Protein AF-A0A7J5SD27-F1 (afdb_monomer_lite)

Organism: Bifidobacterium longum (NCBI:txid216816)

Radius of gyration: 31.17 Å; chains: 1; bounding box: 107×39×50 Å

Sequence (191 aa):
LYMTLEAPNHATVTVTVPAEADEKGLRRAMADGLLDFDPDEEFDECWSREFAARNGFTPSGFLSGLQEDKAYFGLRSEALLHPGQSNAGQGNETIAEIRWTEEDLRHWLKDHDWPDNNENMDAMRDMISARELRDRSIEEGWEIIDAMVDDGRLARKDEGEKAETSETYDPANPADPLSIADTSASAAATR

Secondary structure (DSSP, 8-state):
-EEEEE-TT--EEEEE--TT--HHHHHHHHHHHHHH--HHHHHHHH--HHHHHHHT--HHHHHHHHHHHHHHHHHHHHHHH-TTTSTT-SS----------HHHHHHHHHHTT----HHHHHHHHHHS-HHHHHHHHHHHHHHHHHHH--GGGSPPP-------------TT-TT-TT-------------

Foldseek 3Di:
DWDWDAFPLGDIWIFDADLPDDLLSVLQSLLVRLQPQDLVVCLVVPDDPVNCVVVVDDSVRSSVSSVVSNVVSNVSSVCSNCVPPDPQNPDPRCPDFDADDLVNVLVLCVVVQADSDPQQSVLLVVQDDRVVCRVCVSPCNSVSSVVRDDPVSGDHPPPPDPPPPPPPDDPPDPPPPPPDDDDDDDDDDDD

pLDDT: mean 74.22, std 16.55, range [37.78, 94.62]

Structure (mmCIF, N/CA/C/O backbone):
data_AF-A0A7J5SD27-F1
#
_entry.id   AF-A0A7J5SD27-F1
#
loop_
_atom_site.group_PDB
_atom_site.id
_atom_site.type_symbol
_atom_site.label_atom_id
_atom_site.label_alt_id
_atom_site.label_comp_id
_atom_site.label_asym_id
_atom_site.label_entity_id
_atom_site.lab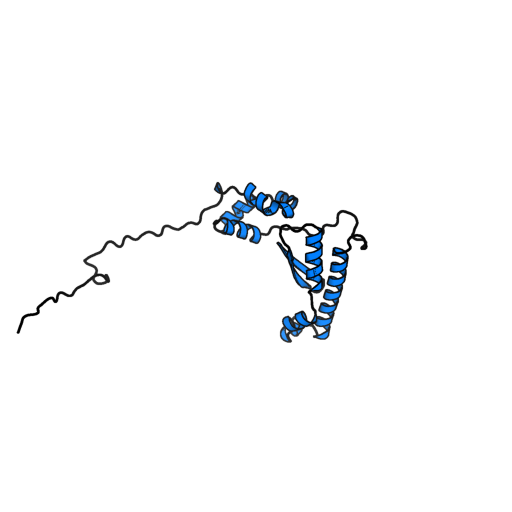el_seq_id
_atom_site.pdbx_PDB_ins_code
_atom_site.Cartn_x
_atom_site.Cartn_y
_atom_site.Cartn_z
_atom_site.occupancy
_atom_site.B_iso_or_equiv
_atom_site.auth_seq_id
_atom_site.auth_comp_id
_atom_site.auth_asym_id
_atom_site.auth_atom_id
_atom_site.pdbx_PDB_model_num
ATOM 1 N N . LEU A 1 1 ? 4.532 -6.437 -9.220 1.00 71.00 1 LEU A N 1
ATOM 2 C CA . LEU A 1 1 ? 3.898 -5.109 -9.062 1.00 71.00 1 LEU A CA 1
ATOM 3 C C . LEU A 1 1 ? 3.551 -4.909 -7.595 1.00 71.00 1 LEU A C 1
ATOM 5 O O . LEU A 1 1 ? 2.946 -5.801 -7.010 1.00 71.00 1 LEU A O 1
ATOM 9 N N . TYR A 1 2 ? 3.944 -3.780 -7.009 1.00 76.00 2 TYR A N 1
ATOM 10 C CA . TYR A 1 2 ? 3.486 -3.372 -5.679 1.00 76.00 2 TYR A CA 1
ATOM 11 C C . TYR A 1 2 ? 2.398 -2.316 -5.842 1.00 76.00 2 TYR A C 1
ATOM 13 O O . TYR A 1 2 ? 2.528 -1.423 -6.677 1.00 76.00 2 TYR A O 1
ATOM 21 N N . MET A 1 3 ? 1.319 -2.432 -5.076 1.00 79.25 3 MET A N 1
ATOM 22 C CA . MET A 1 3 ? 0.245 -1.443 -5.058 1.00 79.25 3 MET A CA 1
ATOM 23 C C . MET A 1 3 ? -0.195 -1.159 -3.630 1.00 79.25 3 MET A C 1
ATOM 25 O O . MET A 1 3 ? -0.194 -2.054 -2.786 1.00 79.25 3 MET A O 1
ATOM 29 N N . THR A 1 4 ? -0.619 0.075 -3.388 1.00 85.50 4 THR A N 1
ATOM 30 C CA . THR A 1 4 ? -1.215 0.493 -2.120 1.00 85.50 4 THR A CA 1
ATOM 31 C C . THR A 1 4 ? -2.671 0.861 -2.365 1.00 85.50 4 THR A C 1
ATOM 33 O O . THR A 1 4 ? -2.979 1.634 -3.272 1.00 85.50 4 THR A O 1
ATOM 36 N N . LEU A 1 5 ? -3.567 0.279 -1.575 1.00 85.12 5 LEU A N 1
ATOM 37 C CA . LEU A 1 5 ? -5.005 0.519 -1.611 1.00 85.12 5 LEU A CA 1
ATOM 38 C C . LEU A 1 5 ? -5.388 1.313 -0.364 1.00 85.12 5 LEU A C 1
ATOM 40 O O . LEU A 1 5 ? -5.090 0.881 0.744 1.00 85.12 5 LEU A O 1
ATOM 44 N N . GLU A 1 6 ? -6.037 2.461 -0.541 1.00 89.12 6 GLU A N 1
ATOM 45 C CA . GLU A 1 6 ? -6.381 3.382 0.550 1.00 89.12 6 GLU A CA 1
ATOM 46 C C . GLU A 1 6 ? -7.902 3.447 0.769 1.00 89.12 6 GLU A C 1
ATOM 48 O O . GLU A 1 6 ? -8.688 3.503 -0.187 1.00 89.12 6 GLU A O 1
ATOM 53 N N . ALA A 1 7 ? -8.320 3.430 2.036 1.00 89.75 7 ALA A N 1
ATOM 54 C CA . ALA A 1 7 ? -9.699 3.615 2.475 1.00 89.75 7 ALA A CA 1
ATOM 55 C C . ALA A 1 7 ? -10.020 5.088 2.808 1.00 89.75 7 ALA A C 1
ATOM 57 O O . ALA A 1 7 ? -9.117 5.907 2.968 1.00 89.75 7 ALA A O 1
ATOM 58 N N . PRO A 1 8 ? -11.310 5.456 2.943 1.00 87.62 8 PRO A N 1
ATOM 59 C CA . PRO A 1 8 ? -11.715 6.830 3.242 1.00 87.62 8 PRO A CA 1
ATOM 60 C C . PRO A 1 8 ? -11.149 7.418 4.540 1.00 87.62 8 PRO A C 1
ATOM 62 O O . PRO A 1 8 ? -10.957 8.632 4.584 1.00 87.62 8 PRO A O 1
ATOM 65 N N . ASN A 1 9 ? -10.877 6.605 5.571 1.00 87.88 9 ASN A N 1
ATOM 66 C CA . ASN A 1 9 ? -10.228 7.078 6.799 1.00 87.88 9 ASN A CA 1
ATOM 67 C C . ASN A 1 9 ? -8.700 6.879 6.790 1.00 87.88 9 ASN A C 1
ATOM 69 O O . ASN A 1 9 ? -8.066 6.926 7.844 1.00 87.88 9 ASN A O 1
ATOM 73 N N . HIS A 1 10 ? -8.106 6.749 5.598 1.00 88.19 10 HIS A N 1
ATOM 74 C CA . HIS A 1 10 ? -6.665 6.668 5.347 1.00 88.19 10 HIS A CA 1
ATOM 75 C C . HIS A 1 10 ? -5.977 5.387 5.833 1.00 88.19 10 HIS A C 1
ATOM 77 O O . HIS A 1 10 ? -4.747 5.334 5.842 1.00 88.19 10 HIS A O 1
ATOM 83 N N . ALA A 1 11 ? -6.726 4.336 6.184 1.00 88.94 11 ALA A N 1
ATOM 84 C CA . ALA A 1 11 ? -6.127 3.014 6.288 1.00 88.94 11 ALA A CA 1
ATOM 85 C C . ALA A 1 11 ? -5.596 2.570 4.920 1.00 88.94 11 ALA A C 1
ATOM 87 O O . ALA A 1 11 ? -6.273 2.714 3.895 1.00 88.94 11 ALA A O 1
ATOM 88 N N . THR A 1 12 ? -4.386 2.020 4.903 1.00 89.94 12 THR A N 1
ATOM 89 C CA . THR A 1 12 ? -3.720 1.573 3.680 1.00 89.94 12 THR A CA 1
ATOM 90 C C . THR A 1 12 ? -3.388 0.095 3.756 1.00 89.94 12 THR A C 1
ATOM 92 O O . THR A 1 12 ? -2.820 -0.348 4.745 1.00 89.94 12 THR A O 1
ATOM 95 N N . VAL A 1 13 ? -3.640 -0.642 2.678 1.00 89.38 13 VAL A N 1
ATOM 96 C CA . VAL A 1 13 ? -3.190 -2.027 2.511 1.00 89.38 13 VAL A CA 1
ATOM 97 C C . VAL A 1 13 ? -2.204 -2.096 1.358 1.00 89.38 13 VAL A C 1
ATOM 99 O O . VAL A 1 13 ? -2.445 -1.528 0.291 1.00 89.38 13 VAL A O 1
ATOM 102 N N . THR A 1 14 ? -1.103 -2.818 1.548 1.00 88.62 14 THR A N 1
ATOM 103 C CA . THR A 1 14 ? -0.135 -3.073 0.477 1.00 88.62 14 THR A CA 1
ATOM 104 C C . THR A 1 14 ? -0.368 -4.453 -0.118 1.00 88.62 14 THR A C 1
ATOM 106 O O . THR A 1 14 ? -0.414 -5.447 0.598 1.00 88.62 14 THR A O 1
ATOM 109 N N . VAL A 1 15 ? -0.485 -4.526 -1.441 1.00 87.56 15 VAL A N 1
ATOM 110 C CA . VAL A 1 15 ? -0.700 -5.774 -2.175 1.00 87.56 15 VAL A CA 1
ATOM 111 C C . VAL A 1 15 ? 0.444 -5.992 -3.153 1.00 87.56 15 VAL A C 1
ATOM 113 O O . VAL A 1 15 ? 0.849 -5.088 -3.887 1.00 87.56 15 VAL A O 1
ATOM 116 N N . THR A 1 16 ? 0.957 -7.220 -3.178 1.00 84.31 16 THR A N 1
ATOM 117 C CA . THR A 1 16 ? 1.944 -7.656 -4.168 1.00 84.31 16 THR A CA 1
ATOM 118 C C . THR A 1 16 ? 1.250 -8.503 -5.221 1.00 84.31 16 THR A C 1
ATOM 120 O O . THR A 1 16 ? 0.639 -9.521 -4.902 1.00 84.31 16 THR A O 1
ATOM 123 N N . VAL A 1 17 ? 1.355 -8.095 -6.483 1.00 80.94 17 VAL A N 1
ATOM 124 C CA . VAL A 1 17 ? 0.752 -8.798 -7.620 1.00 80.94 17 VAL A CA 1
ATOM 125 C C . VAL A 1 17 ? 1.853 -9.294 -8.560 1.00 80.94 17 VAL A C 1
ATOM 127 O O . VAL A 1 17 ? 2.741 -8.504 -8.907 1.00 80.94 17 VAL A O 1
ATOM 130 N N . PRO A 1 18 ? 1.830 -10.574 -8.980 1.00 74.31 18 PRO A N 1
ATOM 131 C CA . PRO A 1 18 ? 2.733 -11.084 -10.012 1.00 74.31 18 PRO A CA 1
ATOM 132 C C . PRO A 1 18 ? 2.627 -10.256 -11.298 1.00 74.31 18 PRO A C 1
ATOM 134 O O . PRO A 1 18 ? 1.541 -9.794 -11.645 1.00 74.31 18 PRO A O 1
ATOM 137 N N . ALA A 1 19 ? 3.743 -10.043 -11.996 1.00 71.25 19 ALA A N 1
ATOM 138 C CA . ALA A 1 19 ? 3.753 -9.217 -13.208 1.00 71.25 19 ALA A CA 1
ATOM 139 C C . ALA A 1 19 ? 2.960 -9.871 -14.353 1.00 71.25 19 ALA A C 1
ATOM 141 O O . ALA A 1 19 ? 2.336 -9.188 -15.152 1.00 71.25 19 ALA A O 1
ATOM 142 N N . GLU A 1 20 ? 2.932 -11.199 -14.375 1.00 73.62 20 GLU A N 1
ATOM 143 C CA . GLU A 1 20 ? 2.249 -12.046 -15.347 1.00 73.62 20 GLU A CA 1
ATOM 144 C C . GLU A 1 20 ? 0.769 -12.320 -15.013 1.00 73.62 20 GLU A C 1
ATOM 146 O O . GLU A 1 20 ? 0.138 -13.177 -15.637 1.00 73.62 20 GLU A O 1
ATOM 151 N N . ALA A 1 21 ? 0.213 -11.656 -13.995 1.00 75.19 21 ALA A N 1
ATOM 152 C CA . ALA A 1 21 ? -1.168 -11.873 -13.583 1.00 75.19 21 ALA A CA 1
ATOM 153 C C . ALA A 1 21 ? -2.159 -11.366 -14.645 1.00 75.19 21 ALA A C 1
ATOM 155 O O . ALA A 1 21 ? -2.091 -10.221 -15.088 1.00 75.19 21 ALA A O 1
ATOM 156 N N . ASP A 1 22 ? -3.135 -12.206 -14.999 1.00 79.69 22 ASP A N 1
ATOM 157 C CA . ASP A 1 22 ? -4.279 -11.791 -15.812 1.00 79.69 22 ASP A CA 1
ATOM 158 C C . ASP A 1 22 ? -5.263 -10.922 -15.000 1.00 79.69 22 ASP A C 1
ATOM 160 O O . ASP A 1 22 ? -5.144 -10.780 -13.780 1.00 79.69 22 ASP A O 1
ATOM 164 N N . GLU A 1 23 ? -6.276 -10.343 -15.655 1.00 80.44 23 GLU A N 1
ATOM 165 C CA . GLU A 1 23 ? -7.280 -9.488 -14.992 1.00 80.44 23 GLU A CA 1
ATOM 166 C C . GLU A 1 23 ? -7.919 -10.178 -13.773 1.00 80.44 23 GLU A C 1
ATOM 168 O O . GLU A 1 23 ? -8.167 -9.560 -12.735 1.00 80.44 23 GLU A O 1
ATOM 173 N N . LYS A 1 24 ? -8.175 -11.485 -13.882 1.00 81.50 24 LYS A N 1
ATOM 174 C CA . LYS A 1 24 ? -8.774 -12.273 -12.807 1.00 81.50 24 LYS A CA 1
ATOM 175 C C . LYS A 1 24 ? -7.808 -12.437 -11.633 1.00 81.50 24 LYS A C 1
ATOM 177 O O . LYS A 1 24 ? -8.239 -12.331 -10.484 1.00 81.50 24 LYS A O 1
ATOM 182 N N . GLY A 1 25 ? -6.533 -12.696 -11.908 1.00 84.06 25 GLY A N 1
ATOM 183 C CA . GLY A 1 25 ? -5.458 -12.767 -10.926 1.00 84.06 25 GLY A CA 1
ATOM 184 C C . GLY A 1 25 ? -5.244 -11.433 -10.219 1.00 84.06 25 GLY A C 1
ATOM 185 O O . GLY A 1 25 ? -5.172 -11.410 -8.993 1.00 84.06 25 GLY A O 1
ATOM 186 N N . LEU A 1 26 ? -5.253 -10.326 -10.967 1.00 85.00 26 LEU A N 1
ATOM 187 C CA . LEU A 1 26 ? -5.159 -8.967 -10.433 1.00 85.00 26 LEU A CA 1
ATOM 188 C C . LEU A 1 26 ? -6.315 -8.660 -9.471 1.00 85.00 26 LEU A C 1
ATOM 190 O O . LEU A 1 26 ? -6.081 -8.316 -8.313 1.00 85.00 26 LEU A O 1
ATOM 194 N N . ARG A 1 27 ? -7.565 -8.853 -9.919 1.00 86.56 27 ARG A N 1
ATOM 195 C CA . ARG A 1 27 ? -8.763 -8.649 -9.085 1.00 86.56 27 ARG A CA 1
ATOM 196 C C . ARG A 1 27 ? -8.722 -9.494 -7.819 1.00 86.56 27 ARG A C 1
ATOM 198 O O . ARG A 1 27 ? -9.092 -9.011 -6.755 1.00 86.56 27 ARG A O 1
ATOM 205 N N . ARG A 1 28 ? -8.282 -10.750 -7.933 1.00 89.12 28 ARG A N 1
ATOM 206 C CA . ARG A 1 28 ? -8.184 -11.662 -6.794 1.00 89.12 28 ARG A CA 1
ATOM 207 C C . ARG A 1 28 ? -7.115 -11.221 -5.801 1.00 89.12 28 ARG A C 1
ATOM 209 O O . ARG A 1 28 ? -7.413 -11.166 -4.621 1.00 89.12 28 ARG A O 1
ATOM 216 N N . ALA A 1 29 ? -5.917 -10.875 -6.263 1.00 89.38 29 ALA A N 1
ATOM 217 C CA . ALA A 1 29 ? -4.846 -10.420 -5.382 1.00 89.38 29 ALA A CA 1
ATOM 218 C C . ALA A 1 29 ? -5.240 -9.138 -4.632 1.00 89.38 29 ALA A C 1
ATOM 220 O O . ALA A 1 29 ? -5.029 -9.041 -3.427 1.00 89.38 29 ALA A O 1
ATOM 221 N N . MET A 1 30 ? -5.886 -8.190 -5.322 1.00 89.19 30 MET A N 1
ATOM 222 C CA . MET A 1 30 ? -6.457 -6.997 -4.690 1.00 89.19 30 MET A CA 1
ATOM 223 C C . MET A 1 30 ? -7.522 -7.366 -3.651 1.00 89.19 30 MET A C 1
ATOM 225 O O . MET A 1 30 ? -7.465 -6.888 -2.526 1.00 89.19 30 MET A O 1
ATOM 229 N N . ALA A 1 31 ? -8.476 -8.228 -4.011 1.00 91.62 31 ALA A N 1
ATOM 230 C CA . ALA A 1 31 ? -9.554 -8.655 -3.122 1.00 91.62 31 ALA A CA 1
ATOM 231 C C . ALA A 1 31 ? -9.038 -9.373 -1.866 1.00 91.62 31 ALA A C 1
ATOM 233 O O . ALA A 1 31 ? -9.531 -9.098 -0.773 1.00 91.62 31 ALA A O 1
ATOM 234 N N . ASP A 1 32 ? -8.053 -10.257 -2.028 1.00 92.06 32 ASP A N 1
ATOM 235 C CA . ASP A 1 32 ? -7.424 -10.996 -0.936 1.00 92.06 32 ASP A CA 1
ATOM 236 C C . ASP A 1 32 ? -6.663 -10.030 -0.014 1.00 92.06 32 ASP A C 1
ATOM 238 O O . ASP A 1 32 ? -6.845 -10.087 1.197 1.00 92.06 32 ASP A O 1
ATOM 242 N N . GLY A 1 33 ? -5.905 -9.077 -0.572 1.00 91.56 33 GLY A N 1
ATOM 243 C CA . GLY A 1 33 ? -5.228 -8.048 0.220 1.00 91.56 33 GLY A CA 1
ATOM 244 C C . GLY A 1 33 ? -6.199 -7.192 1.032 1.00 91.56 33 GLY A C 1
ATOM 245 O O . GLY A 1 33 ? -6.013 -7.004 2.227 1.00 91.56 33 GLY A O 1
ATOM 246 N N . LEU A 1 34 ? -7.294 -6.732 0.422 1.00 92.75 34 LEU A N 1
ATOM 247 C CA . LEU A 1 34 ? -8.321 -5.956 1.127 1.00 92.75 34 LEU A CA 1
ATOM 248 C C . LEU A 1 34 ? -8.953 -6.710 2.311 1.00 92.75 34 LEU A C 1
ATOM 250 O O . LEU A 1 34 ? -9.369 -6.079 3.280 1.00 92.75 34 LEU A O 1
ATOM 254 N N . LEU A 1 35 ? -9.054 -8.040 2.234 1.00 93.19 35 LEU A N 1
ATOM 255 C CA . LEU A 1 35 ? -9.613 -8.868 3.308 1.00 93.19 35 LEU A CA 1
ATOM 256 C C . LEU A 1 35 ? -8.633 -9.122 4.456 1.00 93.19 35 LEU A C 1
ATOM 258 O O . LEU A 1 35 ? -9.081 -9.517 5.532 1.00 93.19 35 LEU A O 1
ATOM 262 N N . ASP A 1 36 ? -7.339 -8.900 4.233 1.00 93.00 36 ASP A N 1
ATOM 263 C CA . ASP A 1 36 ? -6.283 -9.080 5.233 1.00 93.00 36 ASP A CA 1
ATOM 264 C C . ASP A 1 36 ? -6.281 -7.963 6.291 1.00 93.00 36 ASP A C 1
ATOM 266 O O . ASP A 1 36 ? -5.724 -8.123 7.368 1.00 93.00 36 ASP A O 1
ATOM 270 N N . PHE A 1 37 ? -6.955 -6.841 6.018 1.00 94.19 37 PHE A N 1
ATOM 271 C CA . PHE A 1 37 ? -7.013 -5.705 6.932 1.00 94.19 37 PHE A CA 1
ATOM 272 C C . PHE A 1 37 ? -7.710 -6.044 8.264 1.00 94.19 37 PHE A C 1
ATOM 274 O O . PHE A 1 37 ? -8.922 -6.321 8.306 1.00 94.19 37 PHE A O 1
ATOM 281 N N . ASP A 1 38 ? -6.966 -5.936 9.370 1.00 94.25 38 ASP A N 1
ATOM 282 C CA . ASP A 1 38 ? -7.478 -6.133 10.724 1.00 94.25 38 ASP A CA 1
ATOM 283 C C . ASP A 1 38 ? -7.427 -4.847 11.575 1.00 94.25 38 ASP A C 1
ATOM 285 O O . ASP A 1 38 ? -6.357 -4.426 12.009 1.00 94.25 38 ASP A O 1
ATOM 289 N N . PRO A 1 39 ? -8.587 -4.229 11.883 1.00 93.19 39 PRO A N 1
ATOM 290 C CA . PRO A 1 39 ? -8.673 -3.053 12.743 1.00 93.19 39 PRO A CA 1
ATOM 291 C C . PRO A 1 39 ? -8.019 -3.200 14.110 1.00 93.19 39 PRO A C 1
ATOM 293 O O . PRO A 1 39 ? -7.575 -2.198 14.661 1.00 93.19 39 PRO A O 1
ATOM 296 N N . ASP A 1 40 ? -8.028 -4.400 14.690 1.00 92.56 40 ASP A N 1
ATOM 297 C CA . ASP A 1 40 ? -7.485 -4.599 16.033 1.00 92.56 40 ASP A CA 1
ATOM 298 C C . ASP A 1 40 ? -5.946 -4.595 16.000 1.00 92.56 40 ASP A C 1
ATOM 300 O O . ASP A 1 40 ? -5.318 -3.951 16.840 1.00 92.56 40 ASP A O 1
ATOM 304 N N . GLU A 1 41 ? -5.341 -5.224 14.988 1.00 93.69 41 GLU A N 1
ATOM 305 C CA . GLU A 1 41 ? -3.889 -5.201 14.764 1.00 93.69 41 GLU A CA 1
ATOM 306 C C . GLU A 1 41 ? -3.407 -3.784 14.427 1.00 93.69 41 GLU A C 1
ATOM 308 O O . GLU A 1 41 ? -2.503 -3.260 15.074 1.00 93.69 41 GLU A O 1
ATOM 313 N N . GLU A 1 42 ? -4.098 -3.102 13.512 1.00 92.56 42 GLU A N 1
ATOM 314 C CA . GLU A 1 42 ? -3.808 -1.710 13.145 1.00 92.56 42 GLU A CA 1
ATOM 315 C C . GLU A 1 42 ? -3.945 -0.755 14.334 1.00 92.56 42 GLU A C 1
ATOM 317 O O . GLU A 1 42 ? -3.170 0.194 14.497 1.00 92.56 42 GLU A O 1
ATOM 322 N N . PHE A 1 43 ? -4.925 -1.002 15.207 1.00 92.12 43 PHE A N 1
ATOM 323 C CA . PHE A 1 43 ? -5.054 -0.256 16.446 1.00 92.12 43 PHE A CA 1
ATOM 324 C C . PHE A 1 43 ? -3.834 -0.473 17.342 1.00 92.12 43 PHE A C 1
ATOM 326 O O . PHE A 1 43 ? -3.265 0.505 17.823 1.00 92.12 43 PHE A O 1
ATOM 333 N N . ASP A 1 44 ? -3.413 -1.716 17.556 1.00 92.19 44 ASP A N 1
ATOM 334 C CA . ASP A 1 44 ? -2.272 -2.032 18.417 1.00 92.19 44 ASP A CA 1
ATOM 335 C C . ASP A 1 44 ? -0.944 -1.472 17.878 1.00 92.19 44 ASP A C 1
ATOM 337 O O . ASP A 1 44 ? -0.088 -1.055 18.666 1.00 92.19 44 ASP A O 1
ATOM 341 N N . GLU A 1 45 ? -0.784 -1.394 16.556 1.00 91.25 45 GLU A N 1
ATOM 342 C CA . GLU A 1 45 ? 0.414 -0.843 15.918 1.00 91.25 45 GLU A CA 1
ATOM 343 C C . GLU A 1 45 ? 0.442 0.691 15.895 1.00 91.25 45 GLU A C 1
ATOM 345 O O . GLU A 1 45 ? 1.472 1.310 16.189 1.00 91.25 45 GLU A O 1
ATOM 350 N N . CYS A 1 46 ? -0.681 1.328 15.555 1.00 87.94 46 CYS A N 1
ATOM 351 C CA . CYS A 1 46 ? -0.724 2.765 15.282 1.00 87.94 46 CYS A CA 1
ATOM 352 C C . CYS A 1 46 ? -1.205 3.602 16.476 1.00 87.94 46 CYS A C 1
ATOM 354 O O . CYS A 1 46 ? -0.921 4.807 16.559 1.00 87.94 46 CYS A O 1
ATOM 356 N N . TRP A 1 47 ? -1.942 3.014 17.422 1.00 89.00 47 TRP A N 1
ATOM 357 C CA . TRP A 1 47 ? -2.506 3.771 18.530 1.00 89.00 47 TRP A CA 1
ATOM 358 C C . TRP A 1 47 ? -1.456 4.140 19.578 1.00 89.00 47 TRP A C 1
ATOM 360 O O . TRP A 1 47 ? -0.815 3.312 20.222 1.00 89.00 47 TRP A O 1
ATOM 370 N N . SER A 1 48 ? -1.367 5.436 19.874 1.00 90.44 48 SER A N 1
ATOM 371 C CA . SER A 1 48 ? -0.652 5.931 21.046 1.00 90.44 48 SER A CA 1
ATOM 372 C C . SER A 1 48 ? -1.354 7.145 21.643 1.00 90.44 48 SER A C 1
ATOM 374 O O . SER A 1 48 ? -2.103 7.862 20.977 1.00 90.44 48 SER A O 1
ATOM 376 N N . ARG A 1 49 ? -1.092 7.428 22.925 1.00 86.50 49 ARG A N 1
ATOM 377 C CA . ARG A 1 49 ? -1.635 8.630 23.588 1.00 86.50 49 ARG A CA 1
ATOM 378 C C . ARG A 1 49 ? -1.176 9.922 22.910 1.00 86.50 49 ARG A C 1
ATOM 380 O O . ARG A 1 49 ? -1.914 10.903 22.893 1.00 86.50 49 ARG A O 1
ATOM 387 N N . GLU A 1 50 ? 0.033 9.922 22.364 1.00 89.44 50 GLU A N 1
ATOM 388 C CA . GLU A 1 50 ? 0.619 11.062 21.660 1.00 89.44 50 GLU A CA 1
ATOM 389 C C . GLU A 1 50 ? -0.026 11.256 20.286 1.00 89.44 50 GLU A C 1
ATOM 391 O O . GLU A 1 50 ? -0.379 12.382 19.934 1.00 89.44 50 GLU A O 1
ATOM 396 N N . PHE A 1 51 ? -0.259 10.163 19.552 1.00 88.50 51 PHE A N 1
ATOM 397 C CA . PHE A 1 51 ? -1.035 10.167 18.312 1.00 88.50 51 PHE A CA 1
ATOM 398 C C . PHE A 1 51 ? -2.453 10.705 18.542 1.00 88.50 51 PHE A C 1
ATOM 400 O O . PHE A 1 51 ? -2.891 11.625 17.850 1.00 88.50 51 PHE A O 1
ATOM 407 N N . ALA A 1 52 ? -3.137 10.196 19.568 1.00 88.06 52 ALA A N 1
ATOM 408 C CA . ALA A 1 52 ? -4.483 10.615 19.942 1.00 88.06 52 ALA A CA 1
ATOM 409 C C . ALA A 1 52 ? -4.564 12.121 20.229 1.00 88.06 52 ALA A C 1
ATOM 411 O O . ALA A 1 52 ? -5.437 12.813 19.710 1.00 88.06 52 ALA A O 1
ATOM 412 N N . ALA A 1 53 ? -3.624 12.646 21.021 1.00 86.56 53 ALA A N 1
ATOM 413 C CA . ALA A 1 53 ? -3.589 14.058 21.392 1.00 86.56 53 ALA A CA 1
ATOM 414 C C . ALA A 1 53 ? -3.289 14.982 20.201 1.00 86.56 53 ALA A C 1
ATOM 416 O O . ALA A 1 53 ? -3.835 16.081 20.135 1.00 86.56 53 ALA A O 1
ATOM 417 N N . ARG A 1 54 ? -2.437 14.545 19.264 1.00 88.81 54 ARG A N 1
ATOM 418 C CA . ARG A 1 54 ? -2.091 15.322 18.063 1.00 88.81 54 ARG A CA 1
ATOM 419 C C . ARG A 1 54 ? -3.227 15.374 17.046 1.00 88.81 54 ARG A C 1
ATOM 421 O O . ARG A 1 54 ? -3.426 16.418 16.436 1.00 88.81 54 ARG A O 1
ATOM 428 N N . ASN A 1 55 ? -3.965 14.277 16.894 1.00 86.19 55 ASN A N 1
ATOM 429 C CA . ASN A 1 55 ? -5.024 14.151 15.890 1.00 86.19 55 ASN A CA 1
ATOM 430 C C . ASN A 1 55 ? -6.438 14.387 16.451 1.00 86.19 55 ASN A C 1
ATOM 432 O O . ASN A 1 55 ? -7.406 14.405 15.700 1.00 86.19 55 ASN A O 1
ATOM 436 N N . GLY A 1 56 ? -6.576 14.586 17.766 1.00 87.88 56 GLY A N 1
ATOM 437 C CA . GLY A 1 56 ? -7.870 14.823 18.413 1.00 87.88 56 GLY A CA 1
ATOM 438 C C . GLY A 1 56 ? -8.766 13.583 18.487 1.00 87.88 56 GLY A C 1
ATOM 439 O O . GLY A 1 56 ? -9.981 13.715 18.631 1.00 87.88 56 GLY A O 1
ATOM 440 N N . PHE A 1 57 ? -8.189 12.382 18.403 1.00 89.06 57 PHE A N 1
ATOM 441 C CA . PHE A 1 57 ? -8.945 11.135 18.446 1.00 89.06 57 PHE A CA 1
ATOM 442 C C . PHE A 1 57 ? -9.150 10.624 19.871 1.00 89.06 57 PHE A C 1
ATOM 444 O O . PHE A 1 57 ? -8.283 10.719 20.740 1.00 89.06 57 PHE A O 1
ATOM 451 N N . THR A 1 58 ? -10.307 10.005 20.095 1.00 90.62 58 THR A N 1
ATOM 452 C CA . THR A 1 58 ? -10.505 9.086 21.223 1.00 90.62 58 THR A CA 1
ATOM 453 C C . THR A 1 58 ? -10.147 7.666 20.773 1.00 90.62 58 THR A C 1
ATOM 455 O O . THR A 1 58 ? -10.297 7.383 19.585 1.00 90.62 58 THR A O 1
ATOM 458 N N . PRO A 1 59 ? -9.727 6.756 21.679 1.00 88.38 59 PRO A N 1
ATOM 459 C CA . PRO A 1 59 ? -9.434 5.368 21.304 1.00 88.38 59 PRO A CA 1
ATOM 460 C C . PRO A 1 59 ? -10.606 4.709 20.572 1.00 88.38 59 PRO A C 1
ATOM 462 O O . PRO A 1 59 ? -10.440 4.114 19.515 1.00 88.38 59 PRO A O 1
ATOM 465 N N . SER A 1 60 ? -11.818 4.908 21.092 1.00 91.25 60 SER A N 1
ATOM 466 C CA . SER A 1 60 ? -13.053 4.425 20.474 1.00 91.25 60 SER A CA 1
ATOM 467 C C . SER A 1 60 ? -13.329 5.056 19.111 1.00 91.25 60 SER A C 1
ATOM 469 O O . SER A 1 60 ? -13.857 4.387 18.234 1.00 91.25 60 SER A O 1
ATOM 471 N N . GLY A 1 61 ? -12.996 6.337 18.929 1.00 91.44 61 GLY A N 1
ATOM 472 C CA . GLY A 1 61 ? -13.186 7.031 17.656 1.00 91.44 61 GLY A CA 1
ATOM 473 C C . GLY A 1 61 ? -12.234 6.524 16.577 1.00 91.44 61 GLY A C 1
ATOM 474 O O . GLY A 1 61 ? -12.665 6.302 15.453 1.00 91.44 61 GLY A O 1
ATOM 475 N N . PHE A 1 62 ? -10.970 6.281 16.932 1.00 92.00 62 PHE A N 1
ATOM 476 C CA . PHE A 1 62 ? -9.995 5.703 16.010 1.00 9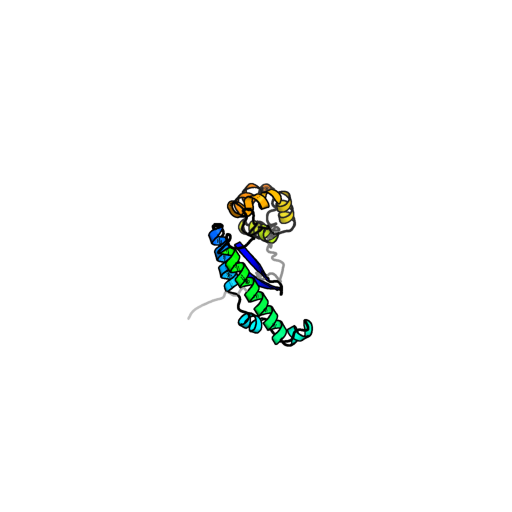2.00 62 PHE A CA 1
ATOM 477 C C . PHE A 1 62 ? -10.372 4.272 15.619 1.00 92.00 62 PHE A C 1
ATOM 479 O O . PHE A 1 62 ? -10.469 3.976 14.434 1.00 92.00 62 PHE A O 1
ATOM 486 N N . LEU A 1 63 ? -10.712 3.424 16.597 1.00 93.06 63 LEU A N 1
ATOM 487 C CA . LEU A 1 63 ? -11.160 2.057 16.325 1.00 93.06 63 LEU A CA 1
ATOM 488 C C . LEU A 1 63 ? -12.439 2.019 15.470 1.00 93.06 63 LEU A C 1
ATOM 490 O O . LEU A 1 63 ? -12.563 1.174 14.591 1.00 93.06 63 LEU A O 1
ATOM 494 N N . SER A 1 64 ? -13.376 2.949 15.686 1.00 93.50 64 SER A N 1
ATOM 495 C CA . SER A 1 64 ? -14.565 3.078 14.833 1.00 93.50 64 SER A CA 1
ATOM 496 C C . SER A 1 64 ? -14.191 3.385 13.381 1.00 93.50 64 SER A C 1
ATOM 498 O O . SER A 1 64 ? -14.752 2.770 12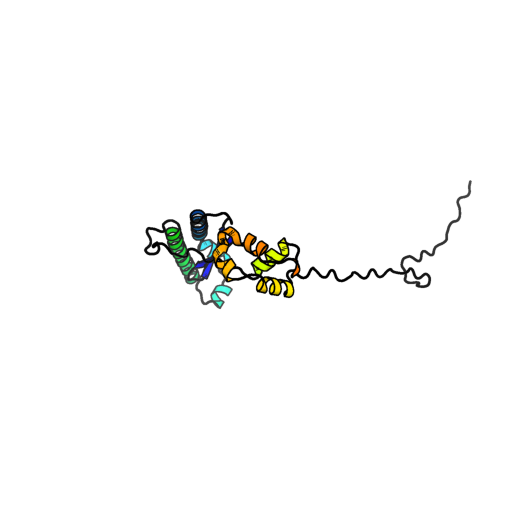.481 1.00 93.50 64 SER A O 1
ATOM 500 N N . GLY A 1 65 ? -13.228 4.285 13.148 1.00 93.31 65 GLY A N 1
ATOM 501 C CA . GLY A 1 65 ? -12.730 4.589 11.802 1.00 93.31 65 GLY A CA 1
ATOM 502 C C . GLY A 1 65 ? -12.095 3.373 11.124 1.00 93.31 65 GLY A C 1
ATOM 503 O O . GLY A 1 65 ? -12.409 3.078 9.975 1.00 93.31 65 GLY A O 1
ATOM 504 N N . LEU A 1 66 ? -11.293 2.596 11.860 1.00 94.25 66 LEU A N 1
ATOM 505 C CA . LEU A 1 66 ? -10.716 1.350 11.343 1.00 94.25 66 LEU A CA 1
ATOM 506 C C . LEU A 1 66 ? -11.801 0.307 11.014 1.00 94.25 66 LEU A C 1
ATOM 508 O O . LEU A 1 66 ? -11.723 -0.382 10.000 1.00 94.25 66 LEU A O 1
ATOM 512 N N . GLN A 1 67 ? -12.858 0.200 11.823 1.00 94.62 67 GLN A N 1
ATOM 513 C CA . GLN A 1 67 ? -13.982 -0.698 11.525 1.00 94.62 67 GLN A CA 1
ATOM 514 C C . GLN A 1 67 ? -14.774 -0.267 10.282 1.00 94.62 67 GLN A C 1
ATOM 516 O O . GLN A 1 67 ? -15.203 -1.121 9.502 1.00 94.62 67 GLN A O 1
ATOM 521 N N . GLU A 1 68 ? -14.957 1.039 10.078 1.00 94.56 68 GLU A N 1
ATOM 522 C CA . GLU A 1 68 ? -15.550 1.586 8.854 1.00 94.56 68 GLU A CA 1
ATOM 523 C C . GLU A 1 68 ? -14.685 1.272 7.626 1.00 94.56 68 GLU A C 1
ATOM 525 O O . GLU A 1 68 ? -15.216 0.839 6.600 1.00 94.56 68 GLU A O 1
ATOM 530 N N . ASP A 1 69 ? -13.363 1.397 7.749 1.00 94.44 69 ASP A N 1
ATOM 531 C CA . ASP A 1 69 ? -12.419 1.056 6.684 1.00 94.44 69 ASP A CA 1
ATOM 532 C C . ASP A 1 69 ? -12.430 -0.449 6.370 1.00 94.44 69 ASP A C 1
ATOM 534 O O . ASP A 1 69 ? -12.499 -0.825 5.198 1.00 94.44 69 ASP A O 1
ATOM 538 N N . LYS A 1 70 ? -12.506 -1.330 7.381 1.00 94.50 70 LYS A N 1
ATOM 539 C CA . LYS A 1 70 ? -12.697 -2.781 7.172 1.00 94.50 70 LYS A CA 1
ATOM 540 C C . LYS A 1 70 ? -13.976 -3.077 6.390 1.00 94.50 70 LYS A C 1
ATOM 542 O O . LYS A 1 70 ? -13.975 -3.901 5.475 1.00 94.50 70 LYS A O 1
ATOM 547 N N . ALA A 1 71 ? -15.078 -2.410 6.730 1.00 93.94 71 ALA A N 1
ATOM 548 C CA . ALA A 1 71 ? -16.341 -2.577 6.015 1.00 93.94 71 ALA A CA 1
ATOM 549 C C . ALA A 1 71 ? -16.240 -2.080 4.563 1.00 93.94 71 ALA A C 1
ATOM 551 O O . ALA A 1 71 ? -16.729 -2.745 3.646 1.00 93.94 71 ALA A O 1
ATOM 552 N N . TYR A 1 72 ? -15.570 -0.944 4.341 1.00 92.50 72 TYR A N 1
ATOM 553 C CA . TYR A 1 72 ? -15.281 -0.429 3.005 1.00 92.50 72 TYR A CA 1
ATOM 554 C C . TYR A 1 72 ? -14.461 -1.429 2.178 1.00 92.50 72 TYR A C 1
ATOM 556 O O . TYR A 1 72 ? -14.841 -1.753 1.049 1.00 92.50 72 TYR A O 1
ATOM 564 N N . PHE A 1 73 ? -13.379 -1.961 2.745 1.00 92.88 73 PHE A N 1
ATOM 565 C CA . PHE A 1 73 ? -12.533 -2.952 2.092 1.00 92.88 73 PHE A CA 1
ATOM 566 C C . PHE A 1 73 ? -13.280 -4.250 1.781 1.00 92.88 73 PHE A C 1
ATOM 568 O O . PHE A 1 73 ? -13.149 -4.763 0.670 1.00 92.88 73 PHE A O 1
ATOM 575 N N . GLY A 1 74 ? -14.150 -4.721 2.680 1.00 92.31 74 GLY A N 1
ATOM 576 C CA . GLY A 1 74 ? -15.021 -5.871 2.427 1.00 92.31 74 GLY A CA 1
ATOM 577 C C . GLY A 1 74 ? -15.927 -5.671 1.207 1.00 92.31 74 GLY A C 1
ATOM 578 O O . GLY A 1 74 ? -15.934 -6.500 0.298 1.00 92.31 74 GLY A O 1
ATOM 579 N N . LEU A 1 75 ? -16.622 -4.530 1.123 1.00 90.12 75 LEU A N 1
ATOM 580 C CA . LEU A 1 75 ? -17.482 -4.204 -0.026 1.00 90.12 75 LEU A CA 1
ATOM 581 C C . LEU A 1 75 ? -16.692 -4.099 -1.338 1.00 90.12 75 LEU A C 1
ATOM 583 O O . LEU A 1 75 ? -17.164 -4.518 -2.398 1.00 90.12 75 LEU A O 1
ATOM 587 N N . ARG A 1 76 ? -15.485 -3.524 -1.288 1.00 89.06 76 ARG A N 1
ATOM 588 C CA . ARG A 1 76 ? -14.606 -3.415 -2.459 1.00 89.06 76 ARG A CA 1
ATOM 589 C C . ARG A 1 76 ? -14.062 -4.770 -2.900 1.00 89.06 76 ARG A C 1
ATOM 591 O O . ARG A 1 76 ? -14.038 -5.029 -4.101 1.00 89.06 76 ARG A O 1
ATOM 598 N N . SER A 1 77 ? -13.699 -5.636 -1.959 1.00 90.25 77 SER A N 1
ATOM 599 C CA . SER A 1 77 ? -13.276 -7.010 -2.233 1.00 90.25 77 SER A CA 1
ATOM 600 C C . SER A 1 77 ? -14.385 -7.802 -2.937 1.00 90.25 77 SER A C 1
ATOM 602 O O . SER A 1 77 ? -14.158 -8.376 -4.003 1.00 90.25 77 SER A O 1
ATOM 604 N N . GLU A 1 78 ? -15.626 -7.730 -2.441 1.00 88.56 78 GLU A N 1
ATOM 605 C CA . GLU A 1 78 ? -16.775 -8.371 -3.096 1.00 88.56 78 GLU A CA 1
ATOM 606 C C . GLU A 1 78 ? -17.010 -7.840 -4.518 1.00 88.56 78 GLU A C 1
ATOM 608 O O . GLU A 1 78 ? -17.240 -8.621 -5.444 1.00 88.56 78 GLU A O 1
ATOM 613 N N . ALA A 1 79 ? -16.902 -6.523 -4.727 1.00 86.12 79 ALA A N 1
ATOM 614 C CA . ALA A 1 79 ? -17.053 -5.919 -6.051 1.00 86.12 79 ALA A CA 1
ATOM 615 C C . ALA A 1 79 ? -15.967 -6.381 -7.042 1.00 86.12 79 ALA A C 1
ATOM 617 O O . ALA A 1 79 ? -16.264 -6.602 -8.219 1.00 86.12 79 ALA A O 1
ATOM 618 N N . LEU A 1 80 ? -14.728 -6.569 -6.574 1.00 86.19 80 LEU A N 1
ATOM 619 C CA . LEU A 1 80 ? -13.622 -7.082 -7.388 1.00 86.19 80 LEU A CA 1
ATOM 620 C C . LEU A 1 80 ? -13.848 -8.540 -7.805 1.00 86.19 80 LEU A C 1
ATOM 622 O O . LEU A 1 80 ? -13.588 -8.890 -8.961 1.00 86.19 80 LEU A O 1
ATOM 626 N N . LEU A 1 81 ? -14.369 -9.369 -6.894 1.00 86.88 81 LEU A N 1
ATOM 627 C CA . LEU A 1 81 ? -14.665 -10.786 -7.134 1.00 86.88 81 LEU A CA 1
ATOM 628 C C . LEU A 1 81 ? -15.932 -11.003 -7.978 1.00 86.88 81 LEU A C 1
ATOM 630 O O . LEU A 1 81 ? -16.041 -12.015 -8.681 1.00 86.88 81 LEU A O 1
ATOM 634 N N . HIS A 1 82 ? -16.881 -10.062 -7.942 1.00 84.19 82 HIS A N 1
ATOM 635 C CA . HIS A 1 82 ? -18.188 -10.174 -8.597 1.00 84.19 82 HIS A CA 1
ATOM 636 C C . HIS A 1 82 ? -18.552 -8.940 -9.448 1.00 84.19 82 HIS A C 1
ATOM 638 O O . HIS A 1 82 ? -19.564 -8.282 -9.188 1.00 84.19 82 HIS A O 1
ATOM 644 N N . PRO A 1 83 ? -17.806 -8.666 -10.539 1.00 67.69 83 PRO A N 1
ATOM 645 C CA . PRO A 1 83 ? -18.000 -7.477 -11.374 1.00 67.69 83 PRO A CA 1
ATOM 646 C C . PRO A 1 83 ? -19.402 -7.309 -11.967 1.00 67.69 83 PRO A C 1
ATOM 648 O O . PRO A 1 83 ? -19.769 -6.203 -12.319 1.00 67.69 83 PRO A O 1
ATOM 651 N N . GLY A 1 84 ? -20.196 -8.375 -12.108 1.00 63.06 84 GLY A N 1
ATOM 652 C CA . GLY A 1 84 ? -21.522 -8.322 -12.743 1.00 63.06 84 GLY A CA 1
ATOM 653 C C . GLY A 1 84 ? -22.708 -8.108 -11.796 1.00 63.06 84 GLY A C 1
ATOM 654 O O . GLY A 1 84 ? -23.842 -8.056 -12.269 1.00 63.06 84 GLY A O 1
ATOM 655 N N . GLN A 1 85 ? -22.483 -8.047 -10.480 1.00 61.09 85 GLN A N 1
ATOM 656 C CA . GLN A 1 85 ? -23.552 -7.893 -9.478 1.00 61.09 85 GLN A CA 1
ATOM 657 C C . GLN A 1 85 ? -23.595 -6.498 -8.845 1.00 61.09 85 GLN A C 1
ATOM 659 O O . GLN A 1 85 ? -24.615 -6.105 -8.280 1.00 61.09 85 GLN A O 1
ATOM 664 N N . SER A 1 86 ? -22.518 -5.730 -8.979 1.00 53.66 86 SER A N 1
ATOM 665 C CA . SER A 1 86 ? -22.459 -4.316 -8.637 1.00 53.66 86 SER A CA 1
ATOM 666 C C . SER A 1 86 ? -22.871 -3.471 -9.853 1.00 53.66 86 SER A C 1
ATOM 668 O O . SER A 1 86 ? -22.544 -3.791 -10.995 1.00 53.66 86 SER A O 1
ATOM 670 N N . ASN A 1 87 ? -23.555 -2.341 -9.635 1.00 50.75 87 ASN A N 1
ATOM 671 C CA . ASN A 1 87 ? -23.898 -1.372 -10.698 1.00 50.75 87 ASN A CA 1
ATOM 672 C C . ASN A 1 87 ? -22.663 -0.777 -11.428 1.00 50.75 87 ASN A C 1
ATOM 674 O O . ASN A 1 87 ? -22.826 0.057 -12.313 1.00 50.75 87 ASN A O 1
ATOM 678 N N . ALA A 1 88 ? -21.446 -1.176 -11.048 1.00 48.59 88 ALA A N 1
ATOM 679 C CA . ALA A 1 88 ? -20.169 -0.744 -11.610 1.00 48.59 88 ALA A CA 1
ATOM 680 C C . ALA A 1 88 ? -19.707 -1.590 -12.822 1.00 48.59 88 ALA A C 1
ATOM 682 O O . ALA A 1 88 ? -18.836 -1.174 -13.576 1.00 48.59 88 ALA A O 1
ATOM 683 N N . GLY A 1 89 ? -20.349 -2.736 -13.075 1.00 45.31 89 GLY A N 1
ATOM 684 C CA . GLY A 1 89 ? -19.917 -3.758 -14.036 1.00 45.31 89 GLY A CA 1
ATOM 685 C C . GLY A 1 89 ? -20.167 -3.544 -15.528 1.00 45.31 89 GLY A C 1
ATOM 686 O O . GLY A 1 89 ? -20.074 -4.509 -16.292 1.00 45.31 89 GLY A O 1
ATOM 687 N N . GLN A 1 90 ? -20.535 -2.349 -15.993 1.00 49.59 90 GLN A N 1
ATOM 688 C CA . GLN A 1 90 ? -20.756 -2.126 -17.427 1.00 49.59 90 GLN A CA 1
ATOM 689 C C . GLN A 1 90 ? -19.445 -1.795 -18.148 1.00 49.59 90 GLN A C 1
ATOM 691 O O . GLN A 1 90 ? -19.137 -0.637 -18.397 1.00 49.59 90 GLN A O 1
ATOM 696 N N . GLY A 1 91 ? -18.699 -2.848 -18.498 1.00 50.06 91 GLY A N 1
ATOM 697 C CA . GLY A 1 91 ? -17.830 -2.942 -19.681 1.00 50.06 91 GLY A CA 1
ATOM 698 C C . GLY A 1 91 ? -17.057 -1.686 -20.096 1.00 50.06 91 GLY A C 1
ATOM 699 O O . GLY A 1 91 ? -17.196 -1.261 -21.237 1.00 50.06 91 GLY A O 1
ATOM 700 N N . ASN A 1 92 ? -16.318 -1.079 -19.166 1.00 55.25 92 ASN A N 1
ATOM 701 C CA . ASN A 1 92 ? -15.156 -0.193 -19.364 1.00 55.25 92 ASN A CA 1
ATOM 702 C C . ASN A 1 92 ? -14.666 0.350 -18.004 1.00 55.25 92 ASN A C 1
ATOM 704 O O . ASN A 1 92 ? -14.173 1.473 -17.904 1.00 55.25 92 ASN A O 1
ATOM 708 N N . GLU A 1 93 ? -14.854 -0.410 -16.922 1.00 63.03 93 GLU A N 1
ATOM 709 C CA . GLU A 1 93 ? -14.397 0.016 -15.603 1.00 63.03 93 GLU A CA 1
ATOM 710 C C . GLU A 1 93 ? -12.870 -0.095 -15.561 1.00 63.03 93 GLU A C 1
ATOM 712 O O . GLU A 1 93 ? -12.313 -1.185 -15.690 1.00 63.03 93 GLU A O 1
ATOM 717 N N . THR A 1 94 ? -12.179 1.036 -15.423 1.00 65.81 94 THR A N 1
ATOM 718 C CA . THR A 1 94 ? -10.747 1.042 -15.119 1.00 65.81 94 THR A CA 1
ATOM 719 C C . THR A 1 94 ? -10.562 0.485 -13.710 1.00 65.81 94 THR A C 1
ATOM 721 O O . THR A 1 94 ? -10.857 1.164 -12.732 1.00 65.81 94 THR A O 1
ATOM 724 N N . ILE A 1 95 ? -10.088 -0.758 -13.614 1.00 66.44 95 ILE A N 1
ATOM 725 C CA . ILE A 1 95 ? -9.869 -1.457 -12.335 1.00 66.44 95 ILE A CA 1
ATOM 726 C C . ILE A 1 95 ? -8.594 -0.941 -11.651 1.00 66.44 95 ILE A C 1
ATOM 728 O O . ILE A 1 95 ? -8.535 -0.844 -10.429 1.00 66.44 95 ILE A O 1
ATOM 732 N N . ALA A 1 96 ? -7.583 -0.585 -12.446 1.00 65.44 96 ALA A N 1
ATOM 733 C CA . ALA A 1 96 ? -6.335 0.015 -11.993 1.00 65.44 96 ALA A CA 1
ATOM 734 C C . ALA A 1 96 ? -5.748 0.905 -13.101 1.00 65.44 96 ALA A C 1
ATOM 736 O O . ALA A 1 96 ? -5.859 0.584 -14.285 1.00 65.44 96 ALA A O 1
ATOM 737 N N . GLU A 1 97 ? -5.116 2.018 -12.718 1.00 67.31 97 GLU A N 1
ATOM 738 C CA . GLU A 1 97 ? -4.261 2.817 -13.603 1.00 67.31 97 GLU A CA 1
ATOM 739 C C . GLU A 1 97 ? -2.807 2.553 -13.211 1.00 67.31 97 GLU A C 1
ATOM 741 O O . GLU A 1 97 ? -2.429 2.786 -12.063 1.00 67.31 97 GLU A O 1
ATOM 746 N N . ILE A 1 98 ? -1.987 2.087 -14.155 1.00 68.81 98 ILE A N 1
ATOM 747 C CA . ILE A 1 98 ? -0.545 1.993 -13.930 1.00 68.81 98 ILE A CA 1
ATOM 748 C C . ILE A 1 98 ? 0.092 3.340 -14.210 1.00 68.81 98 ILE A C 1
ATOM 750 O O . ILE A 1 98 ? -0.135 3.958 -15.253 1.00 68.81 98 ILE A O 1
ATOM 754 N N . ARG A 1 99 ? 0.907 3.783 -13.257 1.00 70.00 99 ARG A N 1
ATOM 755 C CA . ARG A 1 99 ? 1.712 4.990 -13.363 1.00 70.00 99 ARG A CA 1
ATOM 756 C C . ARG A 1 99 ? 3.164 4.616 -13.161 1.00 70.00 99 ARG A C 1
ATOM 758 O O . ARG A 1 99 ? 3.499 4.027 -12.143 1.00 70.00 99 ARG A O 1
ATOM 765 N N . TRP A 1 100 ? 3.992 5.003 -14.119 1.00 71.31 100 TRP A N 1
ATOM 766 C CA . TRP A 1 100 ? 5.438 4.959 -13.973 1.00 71.31 100 TRP A CA 1
ATOM 767 C C . TRP A 1 100 ? 5.888 6.153 -13.152 1.00 71.31 100 TRP A C 1
ATOM 769 O O . TRP A 1 100 ? 5.455 7.286 -13.388 1.00 71.31 100 TRP A O 1
ATOM 779 N N . THR A 1 101 ? 6.747 5.887 -12.186 1.00 76.69 101 THR A N 1
ATOM 780 C CA . THR A 1 101 ? 7.346 6.882 -11.308 1.00 76.69 101 THR A CA 1
ATOM 781 C C . THR A 1 101 ? 8.816 7.088 -11.665 1.00 76.69 101 THR A C 1
ATOM 783 O O . THR A 1 101 ? 9.424 6.294 -12.382 1.00 76.69 101 THR A O 1
ATOM 786 N N . GLU A 1 102 ? 9.416 8.162 -11.148 1.00 79.00 102 GLU A N 1
ATOM 787 C CA . GLU A 1 102 ? 10.873 8.335 -11.227 1.00 79.00 102 GLU A CA 1
ATOM 788 C C . GLU A 1 102 ? 11.623 7.164 -10.582 1.00 79.00 102 GLU A C 1
ATOM 790 O O . GLU A 1 102 ? 12.722 6.836 -11.012 1.00 79.00 102 GLU A O 1
ATOM 795 N N . GLU A 1 103 ? 11.054 6.534 -9.556 1.00 80.62 103 GLU A N 1
ATOM 796 C CA . GLU A 1 103 ? 11.685 5.409 -8.870 1.00 80.62 103 GLU A CA 1
ATOM 797 C C . GLU A 1 103 ? 11.759 4.167 -9.765 1.00 80.62 103 GLU A C 1
ATOM 799 O O . GLU A 1 103 ? 12.785 3.491 -9.783 1.00 8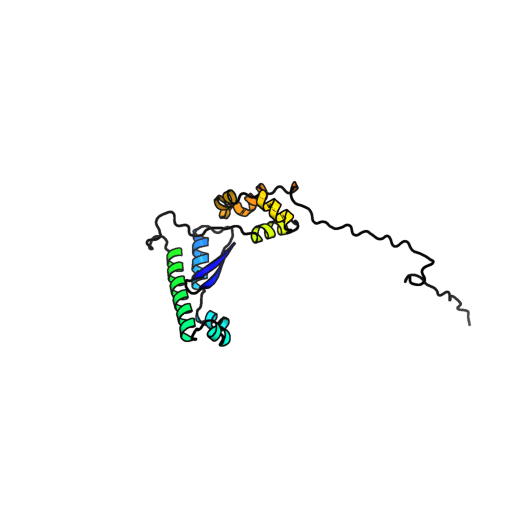0.62 103 GLU A O 1
ATOM 804 N N . ASP A 1 104 ? 10.733 3.921 -10.585 1.00 78.44 104 ASP A N 1
ATOM 805 C CA . ASP A 1 104 ? 10.741 2.831 -11.569 1.00 78.44 104 ASP A CA 1
ATOM 806 C C . ASP A 1 104 ? 11.839 3.040 -12.624 1.00 78.44 104 ASP A C 1
ATOM 808 O O . ASP A 1 104 ? 12.564 2.113 -12.984 1.00 78.44 104 ASP A O 1
ATOM 812 N N . LEU A 1 105 ? 12.017 4.287 -13.068 1.00 81.44 105 LEU A N 1
ATOM 813 C CA . LEU A 1 105 ? 13.081 4.682 -13.992 1.00 81.44 105 LEU A CA 1
ATOM 814 C C . LEU A 1 105 ? 14.480 4.550 -13.357 1.00 81.44 105 LEU A C 1
ATOM 816 O O . LEU A 1 105 ? 15.418 4.082 -14.002 1.00 81.44 105 LEU A O 1
ATOM 820 N N . ARG A 1 106 ? 14.628 4.903 -12.076 1.00 83.00 106 ARG A N 1
ATOM 821 C CA . ARG A 1 106 ? 15.883 4.705 -11.326 1.00 83.00 106 ARG A CA 1
ATOM 822 C C . ARG A 1 106 ? 16.214 3.227 -11.156 1.00 83.00 106 ARG A C 1
ATOM 824 O O . ARG A 1 106 ? 17.378 2.850 -11.282 1.00 83.00 106 ARG A O 1
ATOM 831 N N . HIS A 1 107 ? 15.208 2.393 -10.896 1.00 82.12 107 HIS A N 1
ATOM 832 C CA . HIS A 1 107 ? 15.389 0.945 -10.849 1.00 82.12 107 HIS A CA 1
ATOM 833 C C . HIS A 1 107 ? 15.864 0.393 -12.189 1.00 82.12 107 HIS A C 1
ATOM 835 O O . HIS A 1 107 ? 16.806 -0.393 -12.197 1.00 82.12 107 HIS A O 1
ATOM 841 N N . TRP A 1 108 ? 15.298 0.864 -13.304 1.00 82.88 108 TRP A N 1
ATOM 842 C CA . TRP A 1 108 ? 15.757 0.461 -14.632 1.00 82.88 108 TRP A CA 1
ATOM 843 C C . TRP A 1 108 ? 17.245 0.765 -14.852 1.00 82.88 108 TRP A C 1
ATOM 845 O O . TRP A 1 108 ? 17.994 -0.122 -15.262 1.00 82.88 108 TRP A O 1
ATOM 855 N N . LEU A 1 109 ? 17.691 1.986 -14.521 1.00 84.12 109 LEU A N 1
ATOM 856 C CA . LEU A 1 109 ? 19.101 2.382 -14.653 1.00 84.12 109 LEU A CA 1
ATOM 857 C C . LEU A 1 109 ? 20.013 1.482 -13.820 1.00 84.12 109 LEU A C 1
ATOM 859 O O . LEU A 1 109 ? 21.051 1.035 -14.300 1.00 84.12 109 LEU A O 1
ATOM 863 N N . LYS A 1 110 ? 19.608 1.185 -12.585 1.00 83.56 110 LYS A N 1
ATOM 864 C CA . LYS A 1 110 ? 20.382 0.346 -11.672 1.00 83.56 110 LYS A CA 1
ATOM 865 C C . LYS A 1 110 ? 20.509 -1.097 -12.165 1.00 83.56 110 LYS A C 1
ATOM 867 O O . LYS A 1 110 ? 21.600 -1.652 -12.072 1.00 83.56 110 LYS A O 1
ATOM 872 N N . ASP A 1 111 ? 19.431 -1.684 -12.680 1.00 83.38 111 ASP A N 1
ATOM 873 C CA . ASP A 1 111 ? 19.444 -3.049 -13.224 1.00 83.38 111 ASP A CA 1
ATOM 874 C C . ASP A 1 111 ? 20.289 -3.160 -14.507 1.00 83.38 111 ASP A C 1
ATOM 876 O O . ASP A 1 111 ? 20.822 -4.229 -14.798 1.00 83.38 111 ASP A O 1
ATOM 880 N N . HIS A 1 112 ? 20.477 -2.047 -15.226 1.00 81.50 112 HIS A N 1
ATOM 881 C CA . HIS A 1 112 ? 21.310 -1.947 -16.430 1.00 81.50 112 HIS A CA 1
ATOM 882 C C . HIS A 1 112 ? 22.724 -1.387 -16.172 1.00 81.50 112 HIS A C 1
ATOM 884 O O . HIS A 1 112 ? 23.417 -0.998 -17.111 1.00 81.50 112 HIS A O 1
ATOM 890 N N . ASP A 1 113 ? 23.175 -1.351 -14.911 1.00 82.81 113 ASP A N 1
ATOM 891 C CA . ASP A 1 113 ? 24.499 -0.854 -14.497 1.00 82.81 113 ASP A CA 1
ATOM 892 C C . ASP A 1 113 ? 24.787 0.624 -14.867 1.00 82.81 113 ASP A C 1
ATOM 894 O O . ASP A 1 113 ? 25.945 1.057 -14.950 1.00 82.81 113 ASP A O 1
ATOM 898 N N . TRP A 1 114 ? 23.742 1.437 -15.044 1.00 83.62 114 TRP A N 1
ATOM 899 C CA . TRP A 1 114 ? 23.847 2.874 -15.293 1.00 83.62 114 TRP A CA 1
ATOM 900 C C . TRP A 1 114 ? 23.732 3.700 -13.998 1.00 83.62 114 TRP A C 1
ATOM 902 O O . TRP A 1 114 ? 22.980 3.349 -13.087 1.00 83.62 114 TRP A O 1
ATOM 912 N N . PRO A 1 115 ? 24.452 4.836 -13.882 1.00 82.50 115 PRO A N 1
ATOM 913 C CA . PRO A 1 115 ? 24.296 5.749 -12.750 1.00 82.50 115 PRO A CA 1
ATOM 914 C C . PRO A 1 115 ? 22.888 6.351 -12.693 1.00 82.50 115 PRO A C 1
ATOM 916 O O . PRO A 1 115 ? 22.416 6.897 -13.689 1.00 82.50 115 PRO A O 1
ATOM 919 N N . ASP A 1 116 ? 22.275 6.381 -11.511 1.00 80.75 116 ASP A N 1
ATOM 920 C CA . ASP A 1 116 ? 20.968 6.999 -11.238 1.00 80.75 116 ASP A CA 1
ATOM 921 C C . ASP A 1 116 ? 21.051 8.525 -11.005 1.00 80.75 116 ASP A C 1
ATOM 923 O O . ASP A 1 116 ? 20.291 9.113 -10.231 1.00 80.75 116 ASP A O 1
ATOM 927 N N . ASN A 1 117 ? 21.999 9.195 -11.664 1.00 85.56 117 ASN A N 1
ATOM 928 C CA . ASN A 1 117 ? 22.186 10.638 -11.533 1.00 85.56 117 ASN A CA 1
ATOM 929 C C . ASN A 1 117 ? 21.082 11.426 -12.273 1.00 85.56 117 ASN A C 1
ATOM 931 O O . ASN A 1 117 ? 20.379 10.901 -13.134 1.00 85.56 117 ASN A O 1
ATOM 935 N N . ASN A 1 118 ? 20.925 12.709 -11.935 1.00 83.56 118 ASN A N 1
ATOM 936 C CA . ASN A 1 118 ? 19.874 13.544 -12.529 1.00 83.56 118 ASN A CA 1
ATOM 937 C C . ASN A 1 118 ? 20.023 13.705 -14.053 1.00 83.56 118 ASN A C 1
ATOM 939 O O . ASN A 1 118 ? 19.020 13.843 -14.736 1.00 83.56 118 ASN A O 1
ATOM 943 N N . GLU A 1 119 ? 21.244 13.639 -14.589 1.00 84.38 119 GLU A N 1
ATOM 944 C CA . GLU A 1 119 ? 21.504 13.755 -16.030 1.00 84.38 119 GLU A CA 1
ATOM 945 C C . GLU A 1 119 ? 20.964 12.548 -16.812 1.00 84.38 119 GLU A C 1
ATOM 947 O O . GLU A 1 119 ? 20.257 12.719 -17.803 1.00 84.38 119 GLU A O 1
ATOM 952 N N . ASN A 1 120 ? 21.209 11.330 -16.326 1.00 82.62 120 ASN A N 1
ATOM 953 C CA . ASN A 1 120 ? 20.673 10.101 -16.913 1.00 82.62 120 ASN A CA 1
ATOM 954 C C . ASN A 1 120 ? 19.159 9.998 -16.733 1.00 82.62 120 ASN A C 1
ATOM 956 O O . ASN A 1 120 ? 18.463 9.519 -17.625 1.00 82.62 120 ASN A O 1
ATOM 960 N N . MET A 1 121 ? 18.640 10.489 -15.608 1.00 82.00 121 MET A N 1
ATOM 961 C CA . MET A 1 121 ? 17.200 10.566 -15.363 1.00 82.00 121 MET A CA 1
ATOM 962 C C . MET A 1 121 ? 16.500 11.537 -16.317 1.00 82.00 121 MET A C 1
ATOM 964 O O . MET A 1 121 ? 15.456 11.194 -16.873 1.00 82.00 121 MET A O 1
ATOM 968 N N . ASP A 1 122 ? 17.086 12.714 -16.556 1.00 82.12 122 ASP A N 1
ATOM 969 C CA . ASP A 1 122 ? 16.578 13.683 -17.530 1.00 82.12 122 ASP A CA 1
ATOM 970 C C . ASP A 1 122 ? 16.666 13.122 -18.958 1.00 82.12 122 ASP A C 1
ATOM 972 O O . ASP A 1 122 ? 15.698 13.210 -19.715 1.00 82.12 122 ASP A O 1
ATOM 976 N N . ALA A 1 123 ? 17.771 12.453 -19.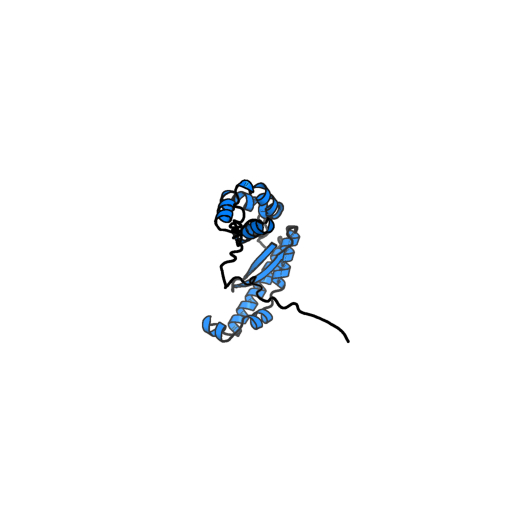307 1.00 81.94 123 ALA A N 1
ATOM 977 C CA . ALA A 1 123 ? 17.929 11.791 -20.600 1.00 81.94 123 ALA A CA 1
ATOM 978 C C . ALA A 1 123 ? 16.878 10.689 -20.815 1.00 81.94 123 ALA A C 1
ATOM 980 O O . ALA A 1 123 ? 16.246 10.642 -21.871 1.00 81.94 123 ALA A O 1
ATOM 981 N N . MET A 1 124 ? 16.638 9.830 -19.819 1.00 79.25 124 MET A N 1
ATOM 982 C CA . MET A 1 124 ? 15.581 8.818 -19.893 1.00 79.25 124 MET A CA 1
ATOM 983 C C . MET A 1 124 ? 14.201 9.446 -20.046 1.00 79.25 124 MET A C 1
ATOM 985 O O . MET A 1 124 ? 13.404 8.990 -20.861 1.00 79.25 124 MET A O 1
ATOM 989 N N . ARG A 1 125 ? 13.915 10.513 -19.299 1.00 76.94 125 ARG A N 1
ATOM 990 C CA . ARG A 1 125 ? 12.629 11.208 -19.372 1.00 76.94 125 ARG A CA 1
ATOM 991 C C . ARG A 1 125 ? 12.373 11.823 -20.748 1.00 76.94 125 ARG A C 1
ATOM 993 O O . ARG A 1 125 ? 11.230 11.829 -21.195 1.00 76.94 125 ARG A O 1
ATOM 1000 N N . ASP A 1 126 ? 13.414 12.319 -21.407 1.00 80.31 126 ASP A N 1
ATOM 1001 C CA . ASP A 1 126 ? 13.323 12.857 -22.766 1.00 80.31 126 ASP A CA 1
ATOM 1002 C C . ASP A 1 126 ? 13.152 11.757 -23.826 1.00 80.31 126 ASP A C 1
ATOM 1004 O O . ASP A 1 126 ? 12.549 11.997 -24.875 1.00 80.31 126 ASP A O 1
ATOM 1008 N N . MET A 1 127 ? 13.678 10.556 -23.571 1.00 78.75 127 MET A N 1
ATOM 1009 C CA . MET A 1 127 ? 13.567 9.406 -24.475 1.00 78.75 127 MET A CA 1
ATOM 1010 C C . MET A 1 127 ? 12.234 8.663 -24.329 1.00 78.75 127 MET A C 1
ATOM 1012 O O . MET A 1 127 ? 11.683 8.179 -25.317 1.00 78.75 127 MET A O 1
ATOM 1016 N N . ILE A 1 128 ? 11.697 8.593 -23.113 1.00 73.56 128 ILE A N 1
ATOM 1017 C CA . ILE A 1 128 ? 10.520 7.795 -22.782 1.00 73.56 128 ILE A CA 1
ATOM 1018 C C . ILE A 1 128 ? 9.241 8.621 -22.948 1.00 73.56 128 ILE A C 1
ATOM 1020 O O . ILE A 1 128 ? 8.972 9.590 -22.234 1.00 73.56 128 ILE A O 1
ATOM 1024 N N . SER A 1 129 ? 8.371 8.179 -23.854 1.00 70.00 129 SER A N 1
ATOM 1025 C CA . SER A 1 129 ? 7.041 8.760 -24.012 1.00 70.00 129 SER A CA 1
ATOM 1026 C C . SER A 1 129 ? 6.097 8.267 -22.914 1.00 70.00 129 SER A C 1
ATOM 1028 O O . SER A 1 129 ? 5.624 7.129 -22.930 1.00 70.00 129 SER A O 1
ATOM 1030 N N . ALA A 1 130 ? 5.722 9.162 -21.995 1.00 65.06 130 ALA A N 1
ATOM 1031 C CA . ALA A 1 130 ? 4.744 8.870 -20.940 1.00 65.06 130 ALA A CA 1
ATOM 1032 C C . ALA A 1 130 ? 3.396 8.346 -21.482 1.00 65.06 130 ALA A C 1
ATOM 1034 O O . ALA A 1 130 ? 2.679 7.625 -20.789 1.00 65.06 130 ALA A O 1
ATOM 1035 N N . ARG A 1 131 ? 3.043 8.697 -22.728 1.00 62.50 131 ARG A N 1
ATOM 1036 C CA . ARG A 1 131 ? 1.828 8.212 -23.392 1.00 62.50 131 ARG A CA 1
ATOM 1037 C C . ARG A 1 131 ? 1.954 6.754 -23.832 1.00 62.50 131 ARG A C 1
ATOM 1039 O O . ARG A 1 131 ? 1.019 5.991 -23.628 1.00 62.50 131 ARG A O 1
ATOM 1046 N N . GLU A 1 132 ? 3.084 6.376 -24.422 1.00 65.06 132 GLU A N 1
ATOM 1047 C CA . GLU A 1 132 ? 3.292 5.011 -24.920 1.00 65.06 132 GLU A CA 1
ATOM 1048 C C . GLU A 1 132 ? 3.466 4.016 -23.776 1.00 65.06 132 GLU A C 1
ATOM 1050 O O . GLU A 1 132 ? 2.932 2.910 -23.849 1.00 65.06 132 GLU A O 1
ATOM 1055 N N . LEU A 1 133 ? 4.108 4.443 -22.682 1.00 65.50 133 LEU A N 1
ATOM 1056 C CA . LEU A 1 133 ? 4.115 3.670 -21.448 1.00 65.50 133 LEU A CA 1
ATOM 1057 C C . LEU A 1 133 ? 2.690 3.443 -20.949 1.00 65.50 133 LEU A C 1
ATOM 1059 O O . LEU A 1 133 ? 2.288 2.293 -20.790 1.00 65.50 133 LEU A O 1
ATOM 1063 N N . ARG A 1 134 ? 1.887 4.499 -20.764 1.00 63.47 134 ARG A N 1
ATOM 1064 C CA . ARG A 1 134 ? 0.518 4.389 -20.228 1.00 63.47 134 ARG A CA 1
ATOM 1065 C C . ARG A 1 134 ? -0.360 3.399 -21.000 1.00 63.47 134 ARG A C 1
ATOM 1067 O O . ARG A 1 134 ? -1.111 2.656 -20.377 1.00 63.47 134 ARG A O 1
ATOM 1074 N N . ASP A 1 135 ? -0.250 3.373 -22.324 1.00 63.75 135 ASP A N 1
ATOM 1075 C CA . ASP A 1 135 ? -1.119 2.555 -23.176 1.00 63.75 135 ASP A CA 1
ATOM 1076 C C . ASP A 1 135 ? -0.733 1.056 -23.181 1.00 63.75 135 ASP A C 1
ATOM 1078 O O . ASP A 1 135 ? -1.571 0.221 -23.519 1.00 63.75 135 ASP A O 1
ATOM 1082 N N . ARG A 1 136 ? 0.500 0.688 -22.791 1.00 60.09 136 ARG A N 1
ATOM 1083 C CA . ARG A 1 136 ? 1.030 -0.694 -22.897 1.00 60.09 136 ARG A CA 1
ATOM 1084 C C . ARG A 1 136 ? 1.715 -1.232 -21.620 1.00 60.09 136 ARG A C 1
ATOM 1086 O O . ARG A 1 136 ? 2.326 -2.297 -21.642 1.00 60.09 136 ARG A O 1
ATOM 1093 N N . SER A 1 137 ? 1.592 -0.518 -20.495 1.00 62.66 137 SER A N 1
ATOM 1094 C CA . SER A 1 137 ? 2.361 -0.743 -19.251 1.00 62.66 137 SER A CA 1
ATOM 1095 C C . SER A 1 137 ? 2.248 -2.132 -18.611 1.00 62.66 137 SER A C 1
ATOM 1097 O O . SER A 1 137 ? 3.235 -2.587 -18.045 1.00 62.66 137 SER A O 1
ATOM 1099 N N . ILE A 1 138 ? 1.069 -2.776 -18.623 1.00 56.19 138 ILE A N 1
ATOM 1100 C CA . ILE A 1 138 ? 0.863 -4.065 -17.922 1.00 56.19 138 ILE A CA 1
ATOM 1101 C C . ILE A 1 138 ? 1.583 -5.219 -18.630 1.00 56.19 138 ILE A C 1
ATOM 1103 O O . ILE A 1 138 ? 2.140 -6.073 -17.953 1.00 56.19 138 ILE A O 1
ATOM 1107 N N . GLU A 1 139 ? 1.558 -5.256 -19.964 1.00 55.69 139 GLU A N 1
ATOM 1108 C CA . GLU A 1 139 ? 2.043 -6.416 -20.728 1.00 55.69 139 GLU A CA 1
ATOM 1109 C C . GLU A 1 139 ? 3.502 -6.254 -21.166 1.00 55.69 139 GLU A C 1
ATOM 1111 O O . GLU A 1 139 ? 4.245 -7.228 -21.179 1.00 55.69 139 GLU A O 1
ATOM 1116 N N . GLU A 1 140 ? 3.925 -5.029 -21.497 1.00 60.81 140 GLU A N 1
ATOM 1117 C CA . GLU A 1 140 ? 5.211 -4.779 -22.166 1.00 60.81 140 GLU A CA 1
ATOM 1118 C C . GLU A 1 140 ? 6.000 -3.620 -21.545 1.00 60.81 140 GLU A C 1
ATOM 1120 O O . GLU A 1 140 ? 6.954 -3.124 -22.133 1.00 60.81 140 GLU A O 1
ATOM 1125 N N . GLY A 1 141 ? 5.604 -3.150 -20.360 1.00 64.38 141 GLY A N 1
ATOM 1126 C CA . GLY A 1 141 ? 6.153 -1.948 -19.735 1.00 64.38 141 GLY A CA 1
ATOM 1127 C C . GLY A 1 141 ? 7.681 -1.850 -19.744 1.00 64.38 141 GLY A C 1
ATOM 1128 O O . GLY A 1 141 ? 8.232 -0.833 -20.155 1.00 64.38 141 GLY A O 1
ATOM 1129 N N . TRP A 1 142 ? 8.349 -2.934 -19.351 1.00 67.00 142 TRP A N 1
ATOM 1130 C CA . TRP A 1 142 ? 9.810 -3.028 -19.338 1.00 67.00 142 TRP A CA 1
ATOM 1131 C C . TRP A 1 142 ? 10.412 -3.159 -20.738 1.00 67.00 142 TRP A C 1
ATOM 1133 O O . TRP A 1 142 ? 11.346 -2.433 -21.057 1.00 67.00 142 TRP A O 1
ATOM 1143 N N . GLU A 1 143 ? 9.828 -3.993 -21.603 1.00 65.12 143 GLU A N 1
ATOM 1144 C CA . GLU A 1 143 ? 10.284 -4.156 -22.993 1.00 65.12 143 GLU A CA 1
ATOM 1145 C C . GLU A 1 143 ? 10.170 -2.849 -23.794 1.00 65.12 143 GLU A C 1
ATOM 1147 O O . GLU A 1 143 ? 10.951 -2.588 -24.707 1.00 65.12 143 GLU A O 1
ATOM 1152 N N . ILE A 1 144 ? 9.211 -1.994 -23.438 1.00 65.31 144 ILE A N 1
ATOM 1153 C CA . ILE A 1 144 ? 9.039 -0.668 -24.028 1.00 65.31 144 ILE A CA 1
ATOM 1154 C C . ILE A 1 144 ? 10.143 0.281 -23.582 1.00 65.31 144 ILE A C 1
ATOM 1156 O O . ILE A 1 144 ? 10.650 1.026 -24.417 1.00 65.31 144 ILE A O 1
ATOM 1160 N N . ILE A 1 145 ? 10.530 0.257 -22.303 1.00 65.38 145 ILE A N 1
ATOM 1161 C CA . ILE A 1 145 ? 11.663 1.057 -21.824 1.00 65.38 145 ILE A CA 1
ATOM 1162 C C . ILE A 1 145 ? 12.943 0.585 -22.519 1.00 65.38 145 ILE A C 1
ATOM 1164 O O . ILE A 1 145 ? 13.636 1.416 -23.100 1.00 65.38 145 ILE A O 1
ATOM 1168 N N . ASP A 1 146 ? 13.188 -0.726 -22.586 1.00 66.06 146 ASP A N 1
ATOM 1169 C CA . ASP A 1 146 ? 14.349 -1.298 -23.282 1.00 66.06 146 ASP A CA 1
ATOM 1170 C C . ASP A 1 146 ? 14.386 -0.922 -24.775 1.00 66.06 146 ASP A C 1
ATOM 1172 O O . ASP A 1 146 ? 15.450 -0.676 -25.338 1.00 66.06 146 ASP A O 1
ATOM 1176 N N . ALA A 1 147 ? 13.229 -0.850 -25.441 1.00 67.31 147 ALA A N 1
ATOM 1177 C CA . ALA A 1 147 ? 13.145 -0.462 -26.849 1.00 67.31 147 ALA A CA 1
ATOM 1178 C C . ALA A 1 147 ? 13.287 1.054 -27.085 1.00 67.31 147 ALA A C 1
ATOM 1180 O O . ALA A 1 147 ? 13.641 1.469 -28.193 1.00 67.31 147 ALA A O 1
ATOM 1181 N N . MET A 1 148 ? 12.959 1.883 -26.091 1.00 71.06 148 MET A N 1
ATOM 1182 C CA . MET A 1 148 ? 12.958 3.347 -26.203 1.00 71.06 148 MET A CA 1
ATOM 1183 C C . MET A 1 148 ? 14.249 3.992 -25.712 1.00 71.06 148 MET A C 1
ATOM 1185 O O . MET A 1 148 ? 14.617 5.062 -26.206 1.00 71.06 148 MET A O 1
ATOM 1189 N N . VAL A 1 149 ? 14.919 3.381 -24.738 1.00 72.31 149 VAL A N 1
ATOM 1190 C CA . VAL A 1 149 ? 16.149 3.917 -24.163 1.00 72.31 149 VAL A CA 1
ATOM 1191 C C . VAL A 1 149 ? 17.325 3.573 -25.072 1.00 72.31 149 VAL A C 1
ATOM 1193 O O . VAL A 1 149 ? 17.675 2.417 -25.279 1.00 72.31 149 VAL A O 1
ATOM 1196 N N . ASP A 1 150 ? 17.947 4.612 -25.625 1.00 76.00 150 ASP A N 1
ATOM 1197 C CA . ASP A 1 150 ? 19.207 4.488 -26.351 1.00 76.00 150 ASP A CA 1
ATOM 1198 C C . ASP A 1 150 ? 20.371 4.607 -25.360 1.00 76.00 150 ASP A C 1
ATOM 1200 O O . ASP A 1 150 ? 20.704 5.706 -24.904 1.00 76.00 150 ASP A O 1
ATOM 1204 N N . ASP A 1 151 ? 21.012 3.473 -25.064 1.00 72.31 151 ASP A N 1
ATOM 1205 C CA . ASP A 1 151 ? 22.205 3.363 -24.212 1.00 72.31 151 ASP A CA 1
ATOM 1206 C C . ASP A 1 151 ? 23.315 4.359 -24.588 1.00 72.31 151 ASP A C 1
ATOM 1208 O O . ASP A 1 151 ? 24.101 4.782 -23.739 1.00 72.31 151 ASP A O 1
ATOM 1212 N N . GLY A 1 152 ? 23.397 4.767 -25.860 1.00 70.38 152 GLY A N 1
ATOM 1213 C CA . GLY A 1 152 ? 24.382 5.737 -26.337 1.00 70.38 152 GLY A CA 1
ATOM 1214 C C . GLY A 1 152 ? 24.166 7.164 -25.824 1.00 70.38 152 GLY A C 1
ATOM 1215 O O . GLY A 1 152 ? 25.058 8.002 -25.973 1.00 70.38 152 GLY A O 1
ATOM 1216 N N . ARG A 1 153 ? 23.002 7.458 -25.233 1.00 74.56 153 ARG A N 1
ATOM 1217 C CA . ARG A 1 153 ? 22.644 8.775 -24.679 1.00 74.56 153 ARG A CA 1
ATOM 1218 C C . ARG A 1 153 ? 22.763 8.832 -23.155 1.00 74.56 153 ARG A C 1
ATOM 1220 O O . ARG A 1 153 ? 22.566 9.905 -22.592 1.00 74.56 153 ARG A O 1
ATOM 1227 N N . LEU A 1 154 ? 23.100 7.714 -22.508 1.00 78.81 154 LEU A N 1
ATOM 1228 C CA . LEU A 1 154 ? 23.330 7.636 -21.068 1.00 78.81 154 LEU A CA 1
ATOM 1229 C C . LEU A 1 154 ? 24.808 7.881 -20.741 1.00 78.81 154 LEU A C 1
ATOM 1231 O O . LEU A 1 154 ? 25.720 7.330 -21.362 1.00 78.81 154 LEU A O 1
ATOM 1235 N N . ALA A 1 155 ? 25.054 8.716 -19.735 1.00 77.94 155 ALA A N 1
ATOM 1236 C CA . ALA A 1 155 ? 26.383 8.959 -19.209 1.00 77.94 155 ALA A CA 1
ATOM 1237 C C . ALA A 1 155 ? 26.818 7.767 -18.348 1.00 77.94 155 ALA A C 1
ATOM 1239 O O . ALA A 1 155 ? 26.159 7.385 -17.373 1.00 77.94 155 ALA A O 1
ATOM 1240 N N . ARG A 1 156 ? 27.962 7.175 -18.708 1.00 75.12 156 ARG A N 1
ATOM 1241 C CA . ARG A 1 156 ? 28.630 6.161 -17.884 1.00 75.12 156 ARG A CA 1
ATOM 1242 C C . ARG A 1 156 ? 28.984 6.780 -16.537 1.00 75.12 156 ARG A C 1
ATOM 1244 O O . ARG A 1 156 ? 29.154 7.990 -16.413 1.00 75.12 156 ARG A O 1
ATOM 1251 N N . LYS A 1 157 ? 29.138 5.932 -15.523 1.00 67.06 157 LYS A N 1
ATOM 1252 C CA . LYS A 1 157 ? 29.734 6.357 -14.261 1.00 67.06 157 LYS A CA 1
ATOM 1253 C C . LYS A 1 157 ? 31.087 6.981 -14.581 1.00 67.06 157 LYS A C 1
ATOM 1255 O O . LYS A 1 157 ? 31.947 6.290 -15.123 1.00 67.06 157 LYS A O 1
ATOM 1260 N N . ASP A 1 158 ? 31.269 8.250 -14.234 1.00 58.41 158 ASP A N 1
ATOM 1261 C CA . ASP A 1 158 ? 32.604 8.813 -14.119 1.00 58.41 158 ASP A CA 1
ATOM 1262 C C . ASP A 1 158 ? 33.291 8.040 -12.992 1.00 58.41 158 ASP A C 1
ATOM 1264 O O . ASP A 1 158 ? 33.202 8.371 -11.806 1.00 58.41 158 ASP A O 1
ATOM 1268 N N . GLU A 1 159 ? 33.962 6.949 -13.352 1.00 46.25 159 GLU A N 1
ATOM 1269 C CA . GLU A 1 159 ? 35.121 6.508 -12.604 1.00 46.25 159 GLU A CA 1
ATOM 1270 C C . GLU A 1 159 ? 36.134 7.630 -12.769 1.00 46.25 159 GLU A C 1
ATOM 1272 O O . GLU A 1 159 ? 36.957 7.613 -13.680 1.00 46.25 159 GLU A O 1
ATOM 1277 N N . GLY A 1 160 ? 36.001 8.669 -11.936 1.00 44.31 160 GLY A N 1
ATOM 1278 C CA . GLY A 1 160 ? 37.015 9.698 -11.825 1.00 44.31 160 GLY A CA 1
ATOM 1279 C C . GLY A 1 160 ? 38.343 8.972 -11.740 1.00 44.31 160 GLY A C 1
ATOM 1280 O O . GLY A 1 160 ? 38.488 8.091 -10.885 1.00 44.31 160 GLY A O 1
ATOM 1281 N N . GLU A 1 161 ? 39.236 9.274 -12.688 1.00 41.03 161 GLU A N 1
ATOM 1282 C CA . GLU A 1 161 ? 40.584 8.733 -12.737 1.00 41.03 161 GLU A CA 1
ATOM 1283 C C . GLU A 1 161 ? 41.087 8.665 -11.299 1.00 41.03 161 GLU A C 1
ATOM 1285 O O . GLU A 1 161 ? 41.330 9.690 -10.652 1.00 41.03 161 GLU A O 1
ATOM 1290 N N . LYS A 1 162 ? 41.241 7.447 -10.770 1.00 41.66 162 LYS A N 1
ATOM 1291 C CA . LYS A 1 162 ? 42.253 7.260 -9.748 1.00 41.66 162 LYS A CA 1
ATOM 1292 C C . LYS A 1 162 ? 43.532 7.613 -10.474 1.00 41.66 162 LYS A C 1
ATOM 1294 O O . LYS A 1 162 ? 44.082 6.785 -11.191 1.00 41.66 162 LYS A O 1
ATOM 1299 N N . ALA A 1 163 ? 43.949 8.868 -10.342 1.00 41.62 163 ALA A N 1
ATOM 1300 C CA . ALA A 1 163 ? 45.316 9.243 -10.573 1.00 41.62 163 ALA A CA 1
ATOM 1301 C C . ALA A 1 163 ? 46.121 8.267 -9.718 1.00 41.62 163 ALA A C 1
ATOM 1303 O O . ALA A 1 163 ? 46.154 8.379 -8.491 1.00 41.62 163 ALA A O 1
ATOM 1304 N N . GLU A 1 164 ? 46.683 7.245 -10.359 1.00 37.78 164 GLU A N 1
ATOM 1305 C CA . GLU A 1 164 ? 47.798 6.520 -9.799 1.00 37.78 164 GLU A CA 1
ATOM 1306 C C . GLU A 1 164 ? 48.874 7.583 -9.628 1.00 37.78 164 GLU A C 1
ATOM 1308 O O . GLU A 1 164 ? 49.606 7.930 -10.553 1.00 37.78 164 GLU A O 1
ATOM 1313 N N . THR A 1 165 ? 48.926 8.185 -8.443 1.00 41.53 165 THR A N 1
ATOM 1314 C CA . THR A 1 165 ? 50.137 8.837 -7.993 1.00 41.53 165 THR A CA 1
ATOM 1315 C C . THR A 1 165 ? 51.139 7.705 -7.891 1.00 41.53 165 THR A C 1
ATOM 1317 O O . THR A 1 165 ? 51.187 6.992 -6.892 1.00 41.53 165 THR A O 1
ATOM 1320 N N . SER A 1 166 ? 51.873 7.475 -8.975 1.00 44.03 166 SER A N 1
ATOM 1321 C CA . SER A 1 166 ? 53.102 6.710 -8.968 1.00 44.03 166 SER A CA 1
ATOM 1322 C C . SER A 1 166 ? 54.001 7.379 -7.935 1.00 44.03 166 SER A C 1
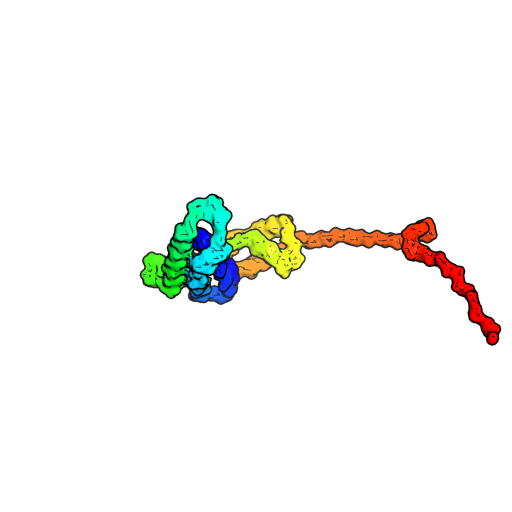ATOM 1324 O O . SER A 1 166 ? 54.655 8.382 -8.237 1.00 44.03 166 SER A O 1
ATOM 1326 N N . GLU A 1 167 ? 53.950 6.886 -6.697 1.00 51.38 167 GLU A N 1
ATOM 1327 C CA . GLU A 1 167 ? 54.873 7.244 -5.631 1.00 51.38 167 GLU A CA 1
ATOM 1328 C C . GLU A 1 167 ? 56.263 6.865 -6.137 1.00 51.38 167 GLU A C 1
ATOM 1330 O O . GLU A 1 167 ? 56.699 5.714 -6.109 1.00 51.38 167 GLU A O 1
ATOM 1335 N N . THR A 1 168 ? 56.928 7.846 -6.738 1.00 54.31 168 THR A N 1
ATOM 1336 C CA . THR A 1 168 ? 58.325 7.737 -7.117 1.00 54.31 168 THR A CA 1
ATOM 1337 C C . THR A 1 168 ? 59.087 7.716 -5.808 1.00 54.31 168 THR A C 1
ATOM 1339 O O . THR A 1 168 ? 59.138 8.729 -5.118 1.00 54.31 168 THR A O 1
ATOM 1342 N N . TYR A 1 169 ? 59.622 6.546 -5.464 1.00 50.97 169 TYR A N 1
ATOM 1343 C CA . TYR A 1 169 ? 60.526 6.344 -4.339 1.00 50.97 169 TYR A CA 1
ATOM 1344 C C . TYR A 1 169 ? 61.562 7.477 -4.288 1.00 50.97 169 TYR A C 1
ATOM 1346 O O . TYR A 1 169 ? 62.393 7.600 -5.195 1.00 50.97 169 TYR A O 1
ATOM 1354 N N . ASP A 1 170 ? 61.486 8.311 -3.248 1.00 60.34 170 ASP A N 1
ATOM 1355 C CA . ASP A 1 170 ? 62.429 9.398 -2.996 1.00 60.34 170 ASP A CA 1
ATOM 1356 C C . ASP A 1 170 ? 63.399 8.968 -1.883 1.00 60.34 170 ASP A C 1
ATOM 1358 O O . ASP A 1 170 ? 63.060 9.039 -0.697 1.00 60.34 170 ASP A O 1
ATOM 1362 N N . PRO A 1 171 ? 64.627 8.538 -2.227 1.00 56.69 171 PRO A N 1
ATOM 1363 C CA . PRO A 1 171 ? 65.601 8.054 -1.252 1.00 56.69 171 PRO A CA 1
ATOM 1364 C C . PRO A 1 171 ? 66.101 9.132 -0.275 1.00 56.69 171 PRO A C 1
ATOM 1366 O O . PRO A 1 171 ? 66.866 8.805 0.632 1.00 56.69 171 PRO A O 1
ATOM 1369 N N . ALA A 1 172 ? 65.727 10.404 -0.450 1.00 61.06 172 ALA A N 1
ATOM 1370 C CA . ALA A 1 172 ? 66.099 11.494 0.448 1.00 61.06 172 ALA A CA 1
ATOM 1371 C C . ALA A 1 172 ? 65.011 11.848 1.479 1.00 61.06 172 ALA A C 1
ATOM 1373 O O . ALA A 1 172 ? 65.264 12.696 2.340 1.00 61.06 172 ALA A O 1
ATOM 1374 N N . ASN A 1 173 ? 63.829 11.219 1.431 1.00 59.94 173 ASN A N 1
ATOM 1375 C CA . ASN A 1 173 ? 62.743 11.487 2.371 1.00 59.94 173 ASN A CA 1
ATOM 1376 C C . ASN A 1 173 ? 62.849 10.598 3.633 1.00 59.94 173 ASN A C 1
ATOM 1378 O O . ASN A 1 173 ? 62.571 9.401 3.569 1.00 59.94 173 ASN A O 1
ATOM 1382 N N . PRO A 1 174 ? 63.186 11.151 4.816 1.00 56.62 174 PRO A N 1
ATOM 1383 C CA . PRO A 1 174 ? 63.315 10.371 6.050 1.00 56.62 174 PRO A CA 1
ATOM 1384 C C . PRO A 1 174 ? 61.970 9.903 6.635 1.00 56.62 174 PRO A C 1
ATOM 1386 O O . PRO A 1 174 ? 61.970 9.185 7.632 1.00 56.62 174 PRO A O 1
ATOM 1389 N N . ALA A 1 175 ? 60.839 10.329 6.063 1.00 55.94 175 ALA A N 1
ATOM 1390 C CA . ALA A 1 175 ? 59.498 9.914 6.472 1.00 55.94 175 ALA A CA 1
ATOM 1391 C C . ALA A 1 175 ? 58.910 8.789 5.597 1.00 55.94 175 ALA A C 1
ATOM 1393 O O . ALA A 1 175 ? 57.763 8.401 5.817 1.00 55.94 175 ALA A O 1
ATOM 1394 N N . ASP A 1 176 ? 59.664 8.269 4.622 1.00 54.41 176 ASP A N 1
ATOM 1395 C CA . ASP A 1 176 ? 59.227 7.144 3.794 1.00 54.41 176 ASP A CA 1
ATOM 1396 C C . ASP A 1 176 ? 59.344 5.817 4.587 1.00 54.41 176 ASP A C 1
ATOM 1398 O O . ASP A 1 176 ? 60.436 5.480 5.069 1.00 54.41 176 ASP A O 1
ATOM 1402 N N . PRO A 1 177 ? 58.244 5.054 4.770 1.00 51.75 177 PRO A N 1
ATOM 1403 C CA . PRO A 1 177 ? 58.215 3.845 5.599 1.00 51.75 177 PRO A CA 1
ATOM 1404 C C . PRO A 1 177 ? 59.105 2.698 5.089 1.00 51.75 177 PRO A C 1
ATOM 1406 O O . PRO A 1 177 ? 59.260 1.700 5.794 1.00 51.75 177 PRO A O 1
ATOM 1409 N N . LEU A 1 178 ? 59.703 2.821 3.896 1.00 51.38 178 LEU A N 1
ATOM 1410 C CA . LEU A 1 178 ? 60.634 1.839 3.327 1.00 51.38 178 LEU A CA 1
ATOM 1411 C C . LEU A 1 178 ? 62.120 2.120 3.627 1.00 51.38 178 LEU A C 1
ATOM 1413 O O . LEU A 1 178 ? 62.986 1.379 3.156 1.00 51.38 178 LEU A O 1
ATOM 1417 N N . SER A 1 179 ? 62.441 3.134 4.438 1.00 46.41 179 SER A N 1
ATOM 1418 C CA . SER A 1 179 ? 63.804 3.380 4.932 1.00 46.41 179 SER A CA 1
ATOM 1419 C C . SER A 1 179 ? 64.234 2.303 5.941 1.00 46.41 179 SER A C 1
ATOM 1421 O O . SER A 1 179 ? 64.133 2.459 7.159 1.00 46.41 179 SER A O 1
ATOM 1423 N N . ILE A 1 180 ? 64.708 1.162 5.436 1.00 47.44 180 ILE A N 1
ATOM 1424 C CA . ILE A 1 180 ? 65.319 0.111 6.255 1.00 47.44 180 ILE A CA 1
ATOM 1425 C C . ILE A 1 180 ? 66.769 0.513 6.538 1.00 47.44 180 ILE A C 1
ATOM 1427 O O . ILE A 1 180 ? 67.699 0.113 5.838 1.00 47.44 180 ILE A O 1
ATOM 1431 N N . ALA A 1 181 ? 66.971 1.299 7.589 1.00 49.50 181 ALA A N 1
ATOM 1432 C CA . ALA A 1 181 ? 68.256 1.364 8.265 1.00 49.50 181 ALA A CA 1
ATOM 1433 C C . ALA A 1 181 ? 68.248 0.346 9.412 1.00 49.50 181 ALA A C 1
ATOM 1435 O O . ALA A 1 181 ? 67.769 0.660 10.492 1.00 49.50 181 ALA A O 1
ATOM 1436 N N . ASP A 1 182 ? 68.782 -0.858 9.185 1.00 41.16 182 ASP A N 1
ATOM 1437 C CA . ASP A 1 182 ? 69.755 -1.402 10.138 1.00 41.16 182 ASP A CA 1
ATOM 1438 C C . ASP A 1 182 ? 70.590 -2.541 9.537 1.00 41.16 182 ASP A C 1
ATOM 1440 O O . ASP A 1 182 ? 70.142 -3.661 9.279 1.00 41.16 182 ASP A O 1
ATOM 1444 N N . THR A 1 183 ? 71.859 -2.223 9.320 1.00 50.69 183 THR A N 1
ATOM 1445 C CA . THR A 1 183 ? 72.945 -3.169 9.118 1.00 50.69 183 THR A CA 1
ATOM 1446 C C . THR A 1 183 ? 73.343 -3.758 10.465 1.00 50.69 183 THR A C 1
ATOM 1448 O O . THR A 1 183 ? 74.020 -3.095 11.246 1.00 50.69 183 THR A O 1
ATOM 1451 N N . SER A 1 184 ? 73.026 -5.027 10.712 1.00 40.78 184 SER A N 1
ATOM 1452 C CA . SER A 1 184 ? 73.754 -5.838 11.696 1.00 40.78 184 SER A CA 1
ATOM 1453 C C . SER A 1 184 ? 73.703 -7.318 11.332 1.00 40.78 184 SER A C 1
ATOM 1455 O O . SER A 1 184 ? 72.919 -8.102 11.858 1.00 40.78 184 SER A O 1
ATOM 1457 N N . ALA A 1 185 ? 74.595 -7.704 10.420 1.00 42.31 185 ALA A N 1
ATOM 1458 C CA . ALA A 1 185 ? 75.062 -9.075 10.285 1.00 42.31 185 ALA A CA 1
ATOM 1459 C C . ALA A 1 185 ? 76.459 -9.172 10.908 1.00 42.31 185 ALA A C 1
ATOM 1461 O O . ALA A 1 185 ? 77.391 -8.570 10.383 1.00 42.31 185 ALA A O 1
ATOM 1462 N N . SER A 1 186 ? 76.607 -9.919 12.006 1.00 39.06 186 SER A N 1
ATOM 1463 C CA . SER A 1 186 ? 77.858 -10.575 12.432 1.00 39.06 186 SER A CA 1
ATOM 1464 C C . SER A 1 186 ? 77.591 -11.345 13.730 1.00 39.06 186 SER A C 1
ATOM 1466 O O . SER A 1 186 ? 76.997 -10.789 14.643 1.00 39.06 186 SER A O 1
ATOM 1468 N N . ALA A 1 187 ? 77.999 -12.580 13.980 1.00 42.62 187 ALA A N 1
ATOM 1469 C CA . ALA A 1 187 ? 78.481 -13.699 13.190 1.00 42.62 187 ALA A CA 1
ATOM 1470 C C . ALA A 1 187 ? 78.446 -14.888 14.168 1.00 42.62 187 ALA A C 1
ATOM 1472 O O . ALA A 1 187 ? 78.801 -14.746 15.339 1.00 42.62 187 ALA A O 1
ATOM 1473 N N . ALA A 1 188 ? 78.030 -16.060 13.700 1.00 43.91 188 ALA A N 1
ATOM 1474 C CA . ALA A 1 188 ? 78.279 -17.307 14.405 1.00 43.91 188 ALA A CA 1
ATOM 1475 C C . ALA A 1 188 ? 79.747 -17.714 14.198 1.00 43.91 188 ALA A C 1
ATOM 1477 O O . ALA A 1 188 ? 80.208 -17.775 13.058 1.00 43.91 188 ALA A O 1
ATOM 1478 N N . ALA A 1 189 ? 80.457 -18.038 15.280 1.00 44.16 189 ALA A N 1
ATOM 1479 C CA . ALA A 1 189 ? 81.681 -18.835 15.238 1.00 44.16 189 ALA A CA 1
ATOM 1480 C C . ALA A 1 189 ? 81.889 -19.576 16.577 1.00 44.16 189 ALA A C 1
ATOM 1482 O O . ALA A 1 189 ? 82.228 -18.965 17.583 1.00 44.16 189 ALA A O 1
ATOM 1483 N N . THR A 1 190 ? 81.623 -20.889 16.543 1.00 44.28 190 THR A N 1
ATOM 1484 C CA . THR A 1 190 ? 82.368 -22.029 17.134 1.00 44.28 190 THR A CA 1
ATOM 1485 C C . THR A 1 190 ? 83.174 -21.749 18.421 1.00 44.28 190 THR A C 1
ATOM 1487 O O . THR A 1 190 ? 84.126 -20.978 18.388 1.00 44.28 190 THR A O 1
ATOM 1490 N N . ARG A 1 191 ? 82.944 -22.418 19.559 1.00 39.62 191 ARG A N 1
ATOM 1491 C CA . ARG A 1 191 ? 83.084 -23.865 19.805 1.00 39.62 191 ARG A CA 1
ATOM 1492 C C . ARG A 1 191 ? 82.550 -24.218 21.193 1.00 39.62 191 ARG A C 1
ATOM 1494 O O . ARG A 1 191 ? 82.721 -23.368 22.093 1.00 39.62 191 ARG A O 1
#